Protein 6NTP (pdb70)

B-factor: mean 42.24, std 15.68, range [21.79, 119.98]

CATH classification: 3.90.190.10

InterPro domains:
  IPR000014 PAS domain [PF13426] (146-240)
  IPR000014 PAS domain [PF13426] (423-518)
  IPR000014 PAS domain [PS50112] (123-196)
  IPR000014 PAS domain [PS50112] (400-473)
  IPR000014 PAS domain [SM00091] (125-194)
  IPR000014 PAS domain [SM00091] (402-471)
  IPR000014 PAS domain [TIGR00229] (150-240)
  IPR000014 PAS domain [TIGR00229] (425-521)
  IPR000014 PAS domain [cd00130] (150-239)
  IPR000014 PAS domain [cd00130] (415-515)
  IPR000700 PAS-associated, C-terminal [PS50113] (197-251)
  IPR000700 PAS-associated, C-terminal [PS50113] (474-528)
  IPR000719 Protein kinase domain [PF00069] (597-881)
  IPR000719 Protein kinase domain [PS50011] (594-881)
  IPR000719 Protein kinase domain [SM00220] (594-881)
  IPR001610 PAC motif [SM00086] (200-242)
  IPR001610 PAC motif [SM00086] (477-519)
  IPR008271 Serine/threonine-protein kinase, active site [PS00108] (715-727)
  IPR011009 Protein kinase-like domain superfamily [SSF56112] (579-906)
  IPR017441 Protein kinase, ATP binding site [PS00107] (600-623)

Nearest PDB structures (foldseek):
  6cwv-assembly1_A  TM=1.002E+00  e=6.588E-56  Homo sapiens
  7mkz-assembly1_A  TM=1.000E+00  e=4.397E-56  Homo sapiens
  1nwl-assembly1_A  TM=1.002E+00  e=1.317E-55  Homo sapiens
  6olv-assembly1_A  TM=1.000E+00  e=1.479E-55  Homo sapiens
  6bai-assembly1_A  TM=9.959E-01  e=1.863E-55  Homo sapiens

Secondary structure (DSSP, 8-state):
-HHHHHHHHHHHT-HHHHHHHHHHHS-----TTTTSGGGGGG-S-TT----TTTEEEP-SSS--EEEEEEEEETTTTEEEEEEPPPPTTTHHHHHHHHHHHT--EEEE-S-SEETTEE-S---S-SSTTS-EEETTTTEEEEEEEEEE-SSEEEEEEEEEETTT--EEEEEEEEE----SSS--S-SHHHHHHHHHHHHTTTTSTTSPPEEEESSSSSSHHHHHHHHHHHHHHHHHSS-GGG--HHHHHHHHTTTSTTSS-SHHHHHHHHHHHHHHHHH--

Organism: Avena sativa (NCBI:txid4498)

Foldseek 3Di:
DLVVVLVVCVVVVCLQVLVVVLVVLADDADQVLCPPPVNVVLAPDPPFAFHPVFAQFQDPPDGRDHRWGWQQDPVLRWIAIFHAAADPLCLLVVVSSCVVLQFQEEEEEEDCDAPNDGLHDPSADPDQVDWDADPVNQKIKGFPDWDDDPQWIKTWMWIARNVVRDIGIHIYIYGYDAHSDFGDPACVVVLVSLVVCVVVCRGPPVGGHHYYYYSSRAAVVLLSVLLVSLLSVLVVDPHNVPRDSSVSSSSSSNTTPCRHPDSRSVSVSSRSNVVSNVVVD

Solvent-accessible surface area: 13239 Å² total; per-residue (Å²): 126,18,56,147,60,18,95,109,4,58,196,65,66,30,25,72,60,38,14,97,89,5,121,145,120,26,36,132,84,98,17,154,20,1,124,53,95,129,0,133,86,30,11,43,74,135,116,9,6,0,1,39,111,10,30,10,114,7,124,75,180,136,23,48,0,9,1,0,0,54,0,128,12,150,86,6,126,35,36,0,0,1,2,10,0,2,25,119,69,6,12,4,20,3,0,6,0,0,23,29,46,130,3,55,0,0,0,0,0,3,80,36,97,10,115,65,56,125,48,4,20,62,0,11,5,120,124,95,131,143,85,52,97,15,154,96,7,60,4,60,0,29,4,82,40,71,74,129,96,105,44,8,5,31,23,61,0,62,0,24,23,59,107,75,138,86,69,67,72,1,17,0,7,10,4,36,67,7,38,49,155,52,32,10,156,59,10,57,35,0,11,66,0,0,28,82,0,57,133,33,22,0,14,27,121,137,67,14,28,1,0,0,0,6,17,9,0,10,1,32,0,0,0,0,1,0,0,0,0,0,2,38,7,36,82,124,76,218,78,56,62,52,6,40,3,52,146,10,0,50,60,1,12,90,38,0,52,20,1,0,76,64,23,82,18,0,83,2,0,0,33,0,0,11,73,0,17,109,155,46,192

Structure (mmCIF, N/CA/C/O backbone):
data_6NTP
#
_entry.id   6NTP
#
_cell.length_a   89.254
_cell.length_b   89.254
_cell.length_c   105.747
_cell.angle_alpha   90.00
_cell.angle_beta   90.00
_cell.angle_gamma   120.00
#
_symmetry.space_group_name_H-M   'P 31 2 1'
#
loop_
_entity.id
_entity.type
_entity.pdbx_description
1 polymer 'Tyrosine-protein phosphatase non-receptor type 1,NPH1-1'
2 non-polymer 'MAGNESIUM ION'
3 water water
#
loop_
_atom_site.group_PDB
_atom_site.id
_atom_site.type_symbol
_atom_site.label_atom_id
_atom_site.label_alt_id
_atom_site.label_comp_id
_atom_site.label_asym_id
_atom_site.label_entity_id
_atom_site.label_seq_id
_atom_site.pdbx_PDB_ins_code
_atom_site.Cartn_x
_atom_site.Cartn_y
_atom_site.Cartn_z
_atom_site.occupancy
_atom_site.B_iso_or_equiv
_atom_site.auth_seq_id
_atom_site.auth_comp_id
_atom_site.auth_asym_id
_atom_site.auth_atom_id
_atom_site.pdbx_PDB_model_num
ATOM 1 N N . GLU A 1 2 ? -52.425 50.730 4.968 1.00 89.80 2 GLU A N 1
ATOM 2 C CA . GLU A 1 2 ? -51.463 51.809 4.554 1.00 91.34 2 GLU A CA 1
ATOM 3 C C . GLU A 1 2 ? -50.692 51.343 3.309 1.00 89.99 2 GLU A C 1
ATOM 4 O O . GLU A 1 2 ? -50.866 51.968 2.237 1.00 93.79 2 GLU A O 1
ATOM 10 N N . MET A 1 3 ? -49.873 50.292 3.435 1.00 79.94 3 MET A N 1
ATOM 11 C CA . MET A 1 3 ? -49.286 49.545 2.287 1.00 70.17 3 MET A CA 1
ATOM 12 C C . MET A 1 3 ? -50.395 49.293 1.257 1.00 65.89 3 MET A C 1
ATOM 13 O O . MET A 1 3 ? -50.097 49.364 0.038 1.00 65.33 3 MET A O 1
ATOM 18 N N . GLU A 1 4 ? -51.609 48.999 1.743 1.00 64.00 4 GLU A N 1
ATOM 19 C CA . GLU A 1 4 ? -52.850 48.752 0.956 1.00 70.19 4 GLU A CA 1
ATOM 20 C C . GLU A 1 4 ? -53.272 50.025 0.209 1.00 75.94 4 GLU A C 1
ATOM 21 O O . GLU A 1 4 ? -53.783 49.927 -0.941 1.00 72.46 4 GLU A O 1
ATOM 27 N N . LYS A 1 5 ? -53.105 51.180 0.848 1.00 77.76 5 LYS A N 1
ATOM 28 C CA A LYS A 1 5 ? -53.465 52.487 0.242 0.43 80.71 5 LYS A CA 1
ATOM 29 C CA B LYS A 1 5 ? -53.459 52.492 0.247 0.57 82.36 5 LYS A CA 1
ATOM 30 C C . LYS A 1 5 ? -52.438 52.791 -0.860 1.00 78.37 5 LYS A C 1
ATOM 31 O O . LYS A 1 5 ? -52.866 53.179 -1.959 1.00 81.24 5 LYS A O 1
ATOM 42 N N . GLU A 1 6 ? -51.148 52.561 -0.592 1.00 73.20 6 GLU A N 1
ATOM 43 C CA . GLU A 1 6 ? -50.057 52.703 -1.602 1.00 74.18 6 GLU A CA 1
ATOM 44 C C . GLU A 1 6 ? -50.321 51.765 -2.800 1.00 72.44 6 GLU A C 1
ATOM 45 O O . GLU A 1 6 ? -50.082 52.197 -3.952 1.00 70.18 6 GLU A O 1
ATOM 51 N N . PHE A 1 7 ? -50.787 50.533 -2.548 1.00 68.08 7 PHE A N 1
ATOM 52 C CA . PHE A 1 7 ? -51.115 49.511 -3.584 1.00 66.11 7 PHE A CA 1
ATOM 53 C C . PHE A 1 7 ? -52.167 50.075 -4.560 1.00 65.52 7 PHE A C 1
ATOM 54 O O . PHE A 1 7 ? -51.966 50.040 -5.802 1.00 61.83 7 PHE A O 1
ATOM 62 N N . GLU A 1 8 ? -53.269 50.586 -4.012 1.00 67.56 8 GLU A N 1
ATOM 63 C CA . GLU A 1 8 ? -54.423 51.119 -4.789 1.00 71.22 8 GLU A CA 1
ATOM 64 C C . GLU A 1 8 ? -53.981 52.354 -5.585 1.00 69.60 8 GLU A C 1
ATOM 65 O O . GLU A 1 8 ? -54.357 52.455 -6.767 1.00 68.99 8 GLU A O 1
ATOM 71 N N . GLN A 1 9 ? -53.167 53.215 -4.975 1.00 68.43 9 GLN A N 1
ATOM 72 C CA . GLN A 1 9 ? -52.516 54.380 -5.632 1.00 70.94 9 GLN A CA 1
ATOM 73 C C . GLN A 1 9 ? -51.773 53.905 -6.895 1.00 67.89 9 GLN A C 1
ATOM 74 O O . GLN A 1 9 ? -52.063 54.425 -7.990 1.00 65.76 9 GLN A O 1
ATOM 80 N N . ILE A 1 10 ? -50.835 52.962 -6.764 1.00 63.09 10 ILE A N 1
ATOM 81 C CA . ILE A 1 10 ? -50.012 52.478 -7.914 1.00 61.54 10 ILE A CA 1
ATOM 82 C C . ILE A 1 10 ? -50.951 51.864 -8.961 1.00 62.42 10 ILE A C 1
ATOM 83 O O . ILE A 1 10 ? -50.762 52.183 -10.156 1.00 62.87 10 ILE A O 1
ATOM 88 N N . ASP A 1 11 ? -51.918 51.036 -8.532 1.00 61.69 11 ASP A N 1
ATOM 89 C CA . ASP A 1 11 ? -52.984 50.462 -9.400 1.00 65.15 11 ASP A CA 1
ATOM 90 C C . ASP A 1 11 ? -53.693 51.586 -10.170 1.00 70.82 11 ASP A C 1
ATOM 91 O O . ASP A 1 11 ? -53.702 51.525 -11.410 1.00 71.41 11 ASP A O 1
ATOM 96 N N . LYS A 1 12 ? -54.233 52.579 -9.454 1.00 74.06 12 LYS A N 1
ATOM 97 C CA A LYS A 1 12 ? -55.030 53.679 -10.060 0.58 78.53 12 LYS A CA 1
ATOM 98 C CA B LYS A 1 12 ? -55.005 53.731 -10.005 0.42 78.30 12 LYS A CA 1
ATOM 99 C C . LYS A 1 12 ? -54.157 54.472 -11.044 1.00 80.10 12 LYS A C 1
ATOM 100 O O . LYS A 1 12 ? -54.710 54.895 -12.076 1.00 81.88 12 LYS A O 1
ATOM 111 N N . SER A 1 13 ? -52.859 54.624 -10.760 1.00 78.90 13 SER A N 1
ATOM 112 C CA A SER A 1 13 ? -51.913 55.459 -11.550 0.70 80.26 13 SER A CA 1
ATOM 113 C CA B SER A 1 13 ? -51.931 55.463 -11.567 0.30 80.33 13 SER A CA 1
ATOM 114 C C . SER A 1 13 ? -51.226 54.633 -12.654 1.00 79.05 13 SER A C 1
ATOM 115 O O . SER A 1 13 ? -50.540 55.243 -13.492 1.00 81.16 13 SER A O 1
ATOM 120 N N . GLY A 1 14 ? -51.395 53.305 -12.650 1.00 76.67 14 GLY A N 1
ATOM 121 C CA . GLY A 1 14 ? -50.803 52.382 -13.643 1.00 75.85 14 GLY A CA 1
ATOM 122 C C . GLY A 1 14 ? -49.275 52.412 -13.665 1.00 75.23 14 GLY A C 1
ATOM 123 O O . GLY A 1 14 ? -48.712 52.289 -14.767 1.00 77.38 14 GLY A O 1
ATOM 124 N N . SER A 1 15 ? -48.611 52.509 -12.505 1.00 71.90 15 SER A N 1
ATOM 125 C CA . SER A 1 15 ? -47.163 52.848 -12.395 1.00 70.76 15 SER A CA 1
ATOM 126 C C . SER A 1 15 ? -46.304 51.680 -11.864 1.00 66.04 15 SER A C 1
ATOM 127 O O . SER A 1 15 ? -45.166 51.942 -11.415 1.00 64.73 15 SER A O 1
ATOM 130 N N . TRP A 1 16 ? -46.770 50.429 -11.963 1.00 61.36 16 TRP A N 1
ATOM 131 C CA . TRP A 1 16 ? -46.029 49.233 -11.464 1.00 59.17 16 TRP A CA 1
ATOM 132 C C . TRP A 1 16 ? -44.658 49.122 -12.146 1.00 57.58 16 TRP A C 1
ATOM 133 O O . TRP A 1 16 ? -43.666 48.903 -11.431 1.00 54.03 16 TRP A O 1
ATOM 144 N N . ALA A 1 17 ? -44.597 49.324 -13.464 1.00 58.76 17 ALA A N 1
ATOM 145 C CA . ALA A 1 17 ? -43.351 49.237 -14.259 1.00 58.43 17 ALA A CA 1
ATOM 146 C C . ALA A 1 17 ? -42.354 50.298 -13.772 1.00 57.72 17 ALA A C 1
ATOM 147 O O . ALA A 1 17 ? -41.180 49.945 -13.563 1.00 56.67 17 ALA A O 1
ATOM 149 N N . ALA A 1 18 ? -42.807 51.538 -13.566 1.00 58.47 18 ALA A N 1
ATOM 150 C CA . ALA A 1 18 ? -41.969 52.659 -13.079 1.00 58.18 18 ALA A CA 1
ATOM 151 C C . ALA A 1 18 ? -41.425 52.333 -11.677 1.00 56.50 18 ALA A C 1
ATOM 152 O O . ALA A 1 18 ? -40.210 52.497 -11.462 1.00 54.58 18 ALA A O 1
ATOM 154 N N . ILE A 1 19 ? -42.273 51.862 -10.759 1.00 54.63 19 ILE A N 1
ATOM 155 C CA . ILE A 1 19 ? -41.854 51.516 -9.367 1.00 54.47 19 ILE A CA 1
ATOM 156 C C . ILE A 1 19 ? -40.773 50.421 -9.422 1.00 51.75 19 ILE A C 1
ATOM 157 O O . ILE A 1 19 ? -39.768 50.518 -8.662 1.00 49.28 19 ILE A O 1
ATOM 162 N N . TYR A 1 20 ? -40.988 49.402 -10.258 1.00 48.38 20 TYR A N 1
ATOM 163 C CA . TYR A 1 20 ? -40.104 48.216 -10.377 1.00 47.26 20 TYR A CA 1
ATOM 164 C C . TYR A 1 20 ? -38.758 48.642 -10.978 1.00 48.29 20 TYR A C 1
ATOM 165 O O . TYR A 1 20 ? -37.730 48.205 -10.437 1.00 45.13 20 TYR A O 1
ATOM 174 N N . GLN A 1 21 ? -38.751 49.453 -12.045 1.00 51.57 21 GLN A N 1
ATOM 175 C CA A GLN A 1 21 ? -37.499 49.968 -12.668 0.55 52.81 21 GLN A CA 1
ATOM 176 C CA B GLN A 1 21 ? -37.487 49.940 -12.666 0.45 52.26 21 GLN A CA 1
ATOM 177 C C . GLN A 1 21 ? -36.695 50.738 -11.611 1.00 52.00 21 GLN A C 1
ATOM 178 O O . GLN A 1 21 ? -35.468 50.617 -11.604 1.00 53.11 21 GLN A O 1
ATOM 189 N N . ASP A 1 22 ? -37.369 51.517 -10.764 1.00 53.72 22 ASP A N 1
ATOM 190 C CA . ASP A 1 22 ? -36.723 52.289 -9.657 1.00 58.15 22 ASP A CA 1
ATOM 191 C C . ASP A 1 22 ? -35.978 51.335 -8.702 1.00 53.68 22 ASP A C 1
ATOM 192 O O . ASP A 1 22 ? -34.869 51.682 -8.236 1.00 52.66 22 ASP A O 1
ATOM 197 N N . ILE A 1 23 ? -36.578 50.185 -8.388 1.00 50.44 23 ILE A N 1
ATOM 198 C CA . ILE A 1 23 ? -35.932 49.131 -7.557 1.00 48.99 23 ILE A CA 1
ATOM 199 C C . ILE A 1 23 ? -34.727 48.569 -8.321 1.00 45.74 23 ILE A C 1
ATOM 200 O O . ILE A 1 23 ? -33.652 48.448 -7.708 1.00 41.37 23 ILE A O 1
ATOM 205 N N . ARG A 1 24 ? -34.883 48.255 -9.604 1.00 45.37 24 ARG A N 1
ATOM 206 C CA . ARG A 1 24 ? -33.760 47.756 -10.442 1.00 48.37 24 ARG A CA 1
ATOM 207 C C . ARG A 1 24 ? -32.589 48.743 -10.377 1.00 49.06 24 ARG A C 1
ATOM 208 O O . ARG A 1 24 ? -31.448 48.288 -10.231 1.00 49.15 24 ARG A O 1
ATOM 216 N N . HIS A 1 25 ? -32.863 50.039 -10.483 1.00 51.45 25 HIS A N 1
ATOM 217 C CA . HIS A 1 25 ? -31.824 51.099 -10.551 1.00 56.11 25 HIS A CA 1
ATOM 218 C C . HIS A 1 25 ? -31.090 51.207 -9.205 1.00 52.87 25 HIS A C 1
ATOM 219 O O . HIS A 1 25 ? -29.869 51.402 -9.234 1.00 52.28 25 HIS A O 1
ATOM 226 N N . GLU A 1 26 ? -31.793 51.071 -8.076 1.00 49.89 26 GLU A N 1
ATOM 227 C CA . GLU A 1 26 ? -31.217 51.246 -6.711 1.00 48.63 26 GLU A CA 1
ATOM 228 C C . GLU A 1 26 ? -30.544 49.958 -6.208 1.00 47.29 26 GLU A C 1
ATOM 229 O O . GLU A 1 26 ? -29.796 50.038 -5.215 1.00 42.88 26 GLU A O 1
ATOM 235 N N . ALA A 1 27 ? -30.792 48.806 -6.831 1.00 42.25 27 ALA A N 1
ATOM 236 C CA . ALA A 1 27 ? -30.317 47.499 -6.320 1.00 42.46 27 ALA A CA 1
ATOM 237 C C . ALA A 1 27 ? -28.783 47.493 -6.246 1.00 42.70 27 ALA A C 1
ATOM 238 O O . ALA A 1 27 ? -28.114 48.054 -7.144 1.00 38.74 27 ALA A O 1
ATOM 240 N N . SER A 1 28 ? -28.253 46.913 -5.170 1.00 41.03 28 SER A N 1
ATOM 241 C CA . SER A 1 28 ? -26.805 46.689 -4.924 1.00 41.94 28 SER A CA 1
ATOM 242 C C . SER A 1 28 ? -26.151 46.010 -6.134 1.00 42.06 28 SER A C 1
ATOM 243 O O . SER A 1 28 ? -26.816 45.179 -6.801 1.00 40.63 28 SER A O 1
ATOM 246 N N . ASP A 1 29 ? -24.868 46.288 -6.352 1.00 40.34 29 ASP A N 1
ATOM 247 C CA . ASP A 1 29 ? -24.022 45.537 -7.310 1.00 43.39 29 ASP A CA 1
ATOM 248 C C . ASP A 1 29 ? -22.730 45.128 -6.607 1.00 39.97 29 ASP A C 1
ATOM 249 O O . ASP A 1 29 ? -22.022 46.003 -6.132 1.00 44.61 29 ASP A O 1
ATOM 254 N N . PHE A 1 30 ? -22.468 43.828 -6.522 1.00 35.54 30 PHE A N 1
ATOM 255 C CA . PHE A 1 30 ? -21.286 43.255 -5.856 1.00 35.21 30 PHE A CA 1
ATOM 256 C C . PHE A 1 30 ? -20.650 42.283 -6.834 1.00 36.51 30 PHE A C 1
ATOM 257 O O . PHE A 1 30 ? -21.338 41.760 -7.695 1.00 36.08 30 PHE A O 1
ATOM 265 N N . PRO A 1 31 ? -19.346 41.986 -6.727 1.00 36.98 31 PRO A N 1
ATOM 266 C CA . PRO A 1 31 ? -18.722 41.052 -7.654 1.00 37.62 31 PRO A CA 1
ATOM 267 C C . PRO A 1 31 ? -19.182 39.595 -7.456 1.00 35.48 31 PRO A C 1
ATOM 268 O O . PRO A 1 31 ? -19.565 39.216 -6.359 1.00 31.15 31 PRO A O 1
ATOM 272 N N . CYS A 1 32 ? -19.138 38.853 -8.572 1.00 34.84 32 CYS A N 1
ATOM 273 C CA A CYS A 1 32 ? -19.403 37.392 -8.671 0.51 34.78 32 CYS A CA 1
ATOM 274 C CA B CYS A 1 32 ? -19.401 37.392 -8.668 0.49 35.35 32 CYS A CA 1
ATOM 275 C C . CYS A 1 32 ? -18.216 36.717 -9.369 1.00 36.76 32 CYS A C 1
ATOM 276 O O . CYS A 1 32 ? -18.443 35.990 -10.360 1.00 34.46 32 CYS A O 1
ATOM 281 N N . ARG A 1 33 ? -17.002 36.983 -8.893 1.00 38.34 33 ARG A N 1
ATOM 282 C CA A ARG A 1 33 ? -15.727 36.523 -9.513 0.49 41.39 33 ARG A CA 1
ATOM 283 C CA B ARG A 1 33 ? -15.777 36.527 -9.598 0.51 41.18 33 ARG A CA 1
ATOM 284 C C . ARG A 1 33 ? -15.746 34.992 -9.596 1.00 40.29 33 ARG A C 1
ATOM 285 O O . ARG A 1 33 ? -15.402 34.426 -10.646 1.00 38.96 33 ARG A O 1
ATOM 300 N N . VAL A 1 34 ? -16.142 34.338 -8.507 1.00 35.89 34 VAL A N 1
ATOM 301 C CA . VAL A 1 34 ? -16.050 32.855 -8.439 1.00 36.41 34 VAL A CA 1
ATOM 302 C C . VAL A 1 34 ? -17.039 32.221 -9.429 1.00 36.28 34 VAL A C 1
ATOM 303 O O . VAL A 1 34 ? -16.622 31.247 -10.116 1.00 35.33 34 VAL A O 1
ATOM 307 N N . ALA A 1 35 ? -18.284 32.716 -9.494 1.00 33.29 35 ALA A N 1
ATOM 308 C CA . ALA A 1 35 ? -19.352 32.196 -10.387 1.00 33.50 35 ALA A CA 1
ATOM 309 C C . ALA A 1 35 ? -18.879 32.238 -11.841 1.00 36.49 35 ALA A C 1
ATOM 310 O O . ALA A 1 35 ? -19.289 31.327 -12.592 1.00 35.81 35 ALA A O 1
ATOM 312 N N . LYS A 1 36 ? -18.032 33.216 -12.200 1.00 37.06 36 LYS A N 1
ATOM 313 C CA . LYS A 1 36 ? -17.617 33.508 -13.606 1.00 41.39 36 LYS A CA 1
ATOM 314 C C . LYS A 1 36 ? -16.316 32.791 -13.971 1.00 43.25 36 LYS A C 1
ATOM 315 O O . LYS A 1 36 ? -15.921 32.913 -15.139 1.00 44.97 36 LYS A O 1
ATOM 321 N N . LEU A 1 37 ? -15.656 32.072 -13.060 1.00 43.68 37 LEU A N 1
ATOM 322 C CA . LEU A 1 37 ? -14.459 31.262 -13.433 1.00 45.47 37 LEU A CA 1
ATOM 323 C C . LEU A 1 37 ? -14.859 30.228 -14.497 1.00 46.15 37 LEU A C 1
ATOM 324 O O . LEU A 1 37 ? -15.922 29.594 -14.400 1.00 42.94 37 LEU A O 1
ATOM 329 N N . PRO A 1 38 ? -14.049 30.047 -15.578 1.00 47.34 38 PRO A N 1
ATOM 330 C CA . PRO A 1 38 ? -14.349 29.053 -16.616 1.00 47.54 38 PRO A CA 1
ATOM 331 C C . PRO A 1 38 ? -14.721 27.659 -16.083 1.00 46.29 38 PRO A C 1
ATOM 332 O O . PRO A 1 38 ? -15.665 27.076 -16.583 1.00 44.67 38 PRO A O 1
ATOM 336 N N . LYS A 1 39 ? -13.995 27.197 -15.058 1.00 48.99 39 LYS A N 1
ATOM 337 C CA A LYS A 1 39 ? -14.223 25.863 -14.433 0.55 48.52 39 LYS A CA 1
ATOM 338 C CA B LYS A 1 39 ? -14.191 25.932 -14.285 0.45 49.52 39 LYS A CA 1
ATOM 339 C C . LYS A 1 39 ? -15.671 25.747 -13.909 1.00 46.11 39 LYS A C 1
ATOM 340 O O . LYS A 1 39 ? -16.133 24.599 -13.808 1.00 47.14 39 LYS A O 1
ATOM 351 N N . ASN A 1 40 ? -16.385 26.855 -13.668 1.00 41.88 40 ASN A N 1
ATOM 352 C CA . ASN A 1 40 ? -17.746 26.837 -13.055 1.00 40.38 40 ASN A CA 1
ATOM 353 C C . ASN A 1 40 ? -18.854 27.060 -14.100 1.00 40.20 40 ASN A C 1
ATOM 354 O O . ASN A 1 40 ? -20.050 27.027 -13.721 1.00 36.79 40 ASN A O 1
ATOM 359 N N . LYS A 1 41 ? -18.535 27.181 -15.391 1.00 43.27 41 LYS A N 1
ATOM 360 C CA A LYS A 1 41 ? -19.552 27.527 -16.422 0.47 44.94 41 LYS A CA 1
ATOM 361 C CA B LYS A 1 41 ? -19.542 27.517 -16.439 0.53 44.02 41 LYS A CA 1
ATOM 362 C C . LYS A 1 41 ? -20.682 26.491 -16.395 1.00 44.46 41 LYS A C 1
ATOM 363 O O . LYS A 1 41 ? -21.852 26.905 -16.491 1.00 45.24 41 LYS A O 1
ATOM 374 N N . ASN A 1 42 ? -20.360 25.208 -16.219 1.00 42.84 42 ASN A N 1
ATOM 375 C CA . ASN A 1 42 ? -21.378 24.125 -16.222 1.00 41.79 42 ASN A CA 1
ATOM 376 C C . ASN A 1 42 ? -22.035 23.953 -14.846 1.00 38.99 42 ASN A C 1
ATOM 377 O O . ASN A 1 42 ? -22.818 22.998 -14.689 1.00 34.94 42 ASN A O 1
ATOM 382 N N . ARG A 1 43 ? -21.748 24.815 -13.857 1.00 35.63 43 ARG A N 1
ATOM 383 C CA . ARG A 1 43 ? -22.450 24.757 -12.549 1.00 31.15 43 ARG A CA 1
ATOM 384 C C . ARG A 1 43 ? -23.528 25.837 -12.487 1.00 30.30 43 ARG A C 1
ATOM 385 O O . ARG A 1 43 ? -24.199 25.935 -11.445 1.00 29.97 43 ARG A O 1
ATOM 393 N N . ASN A 1 44 ? -23.676 26.623 -13.557 1.00 29.93 44 ASN A N 1
ATOM 394 C CA . ASN A 1 44 ? -24.609 27.776 -13.649 1.00 30.24 44 ASN A CA 1
ATOM 395 C C . ASN A 1 44 ? -25.660 27.466 -14.721 1.00 32.89 44 ASN A C 1
ATOM 396 O O . ASN A 1 44 ? -25.254 27.137 -15.849 1.00 30.23 44 ASN A O 1
ATOM 401 N N . ARG A 1 45 ? -26.947 27.573 -14.387 1.00 34.42 45 ARG A N 1
ATOM 402 C CA . ARG A 1 45 ? -28.048 27.367 -15.353 1.00 34.83 45 ARG A CA 1
ATOM 403 C C . ARG A 1 45 ? -28.154 28.590 -16.276 1.00 38.04 45 ARG A C 1
ATOM 404 O O . ARG A 1 45 ? -28.355 28.396 -17.478 1.00 35.66 45 ARG A O 1
ATOM 412 N N . TYR A 1 46 ? -28.029 29.812 -15.758 1.00 34.81 46 TYR A N 1
ATOM 413 C CA . TYR A 1 46 ? -28.293 31.064 -16.532 1.00 40.82 46 TYR A CA 1
ATOM 414 C C . TYR A 1 46 ? -27.085 32.002 -16.407 1.00 41.07 46 TYR A C 1
ATOM 415 O O . TYR A 1 46 ? -26.632 32.228 -15.265 1.00 38.86 46 TYR A O 1
ATOM 424 N N . ARG A 1 47 ? -26.569 32.510 -17.538 1.00 40.49 47 ARG A N 1
ATOM 425 C CA . ARG A 1 47 ? -25.385 33.419 -17.602 1.00 49.46 47 ARG A CA 1
ATOM 426 C C . ARG A 1 47 ? -25.641 34.688 -16.776 1.00 43.52 47 ARG A C 1
ATOM 427 O O . ARG A 1 47 ? -24.670 35.269 -16.281 1.00 46.76 47 ARG A O 1
ATOM 435 N N . ASP A 1 48 ? -26.895 35.126 -16.667 1.00 43.37 48 ASP A N 1
ATOM 436 C CA . ASP A 1 48 ? -27.279 36.433 -16.062 1.00 47.14 48 ASP A CA 1
ATOM 437 C C . ASP A 1 48 ? -27.729 36.266 -14.592 1.00 40.56 48 ASP A C 1
ATOM 438 O O . ASP A 1 48 ? -28.106 37.297 -14.002 1.00 37.69 48 ASP A O 1
ATOM 443 N N . VAL A 1 49 ? -27.681 35.054 -13.997 1.00 38.86 49 VAL A N 1
ATOM 444 C CA . VAL A 1 49 ? -28.038 34.847 -12.554 1.00 36.29 49 VAL A CA 1
ATOM 445 C C . VAL A 1 49 ? -26.889 34.167 -11.802 1.00 34.69 49 VAL A C 1
ATOM 446 O O . VAL A 1 49 ? -26.734 32.930 -11.900 1.00 36.61 49 VAL A O 1
ATOM 450 N N . SER A 1 50 ? -26.135 34.946 -11.032 1.00 32.15 50 SER A N 1
ATOM 451 C CA . SER A 1 50 ? -24.912 34.485 -10.337 1.00 30.99 50 SER A CA 1
ATOM 452 C C . SER A 1 50 ? -24.997 34.913 -8.878 1.00 30.17 50 SER A C 1
ATOM 453 O O . SER A 1 50 ? -25.503 35.990 -8.583 1.00 29.40 50 SER A O 1
ATOM 456 N N . PRO A 1 51 ? -24.476 34.099 -7.944 1.00 27.59 51 PRO A N 1
ATOM 457 C CA . PRO A 1 51 ? -24.343 34.512 -6.541 1.00 27.35 51 PRO A CA 1
ATOM 458 C C . PRO A 1 51 ? -23.179 35.496 -6.367 1.00 26.96 51 PRO A C 1
ATOM 459 O O . PRO A 1 51 ? -22.108 35.321 -6.982 1.00 29.30 51 PRO A O 1
ATOM 463 N N . PHE A 1 52 ? -23.388 36.505 -5.527 1.00 27.78 52 PHE A N 1
ATOM 464 C CA . PHE A 1 52 ? -22.322 37.430 -5.077 1.00 29.88 52 PHE A CA 1
ATOM 465 C C . PHE A 1 52 ? -21.276 36.610 -4.308 1.00 28.95 52 PHE A C 1
ATOM 466 O O . PHE A 1 52 ? -21.667 35.650 -3.583 1.00 27.66 52 PHE A O 1
ATOM 474 N N . ASP A 1 53 ? -20.002 36.951 -4.475 1.00 29.73 53 ASP A N 1
ATOM 475 C CA . ASP A 1 53 ? -18.880 36.345 -3.708 1.00 30.53 53 ASP A CA 1
ATOM 476 C C . ASP A 1 53 ? -19.149 36.465 -2.195 1.00 31.24 53 ASP A C 1
ATOM 477 O O . ASP A 1 53 ? -18.938 35.475 -1.489 1.00 30.80 53 ASP A O 1
ATOM 482 N N . HIS A 1 54 ? -19.639 37.605 -1.708 1.00 30.12 54 HIS A N 1
ATOM 483 C CA . HIS A 1 54 ? -19.677 37.889 -0.246 1.00 30.88 54 HIS A CA 1
ATOM 484 C C . HIS A 1 54 ? -20.720 36.995 0.429 1.00 29.16 54 HIS A C 1
ATOM 485 O O . HIS A 1 54 ? -20.536 36.673 1.607 1.00 27.98 54 HIS A O 1
ATOM 492 N N . SER A 1 55 ? -21.760 36.565 -0.277 1.00 28.91 55 SER A N 1
ATOM 493 C CA . SER A 1 55 ? -22.892 35.838 0.350 1.00 26.42 55 SER A CA 1
ATOM 494 C C . SER A 1 55 ? -23.014 34.420 -0.215 1.00 25.74 55 SER A C 1
ATOM 495 O O . SER A 1 55 ? -23.965 33.735 0.171 1.00 26.53 55 SER A O 1
ATOM 498 N N . ARG A 1 56 ? -22.086 33.946 -1.059 1.00 26.25 56 ARG A N 1
ATOM 499 C CA . ARG A 1 56 ? -22.304 32.633 -1.705 1.00 26.09 56 ARG A CA 1
ATOM 500 C C . ARG A 1 56 ? -22.176 31.549 -0.634 1.00 27.76 56 ARG A C 1
ATOM 501 O O . ARG A 1 56 ? -21.407 31.733 0.316 1.00 25.52 56 ARG A O 1
ATOM 509 N N . ILE A 1 57 ? -22.851 30.422 -0.842 1.00 26.98 57 ILE A N 1
ATOM 510 C CA . ILE A 1 57 ? -22.654 29.186 -0.026 1.00 26.67 57 ILE A CA 1
ATOM 511 C C . ILE A 1 57 ? -21.422 28.433 -0.542 1.00 28.08 57 ILE A C 1
ATOM 512 O O . ILE A 1 57 ? -21.337 28.187 -1.758 1.00 27.28 57 ILE A O 1
ATOM 517 N N . LYS A 1 58 ? -20.478 28.104 0.344 1.00 27.58 58 LYS A N 1
ATOM 518 C CA . LYS A 1 58 ? -19.303 27.279 -0.021 1.00 30.07 58 LYS A CA 1
ATOM 519 C C . LYS A 1 58 ? -19.544 25.797 0.314 1.00 30.35 58 LYS A C 1
ATOM 520 O O . LYS A 1 58 ? -19.909 25.490 1.471 1.00 29.57 58 LYS A O 1
ATOM 526 N N . LEU A 1 59 ? -19.335 24.900 -0.664 1.00 29.97 59 LEU A N 1
ATOM 527 C CA . LEU A 1 59 ? -19.307 23.434 -0.402 1.00 31.07 59 LEU A CA 1
ATOM 528 C C . LEU A 1 59 ? -18.038 23.143 0.410 1.00 35.83 59 LEU A C 1
ATOM 529 O O . LEU A 1 59 ? -17.074 23.864 0.206 1.00 34.71 59 LEU A O 1
ATOM 534 N N . HIS A 1 60 ? -18.050 22.156 1.314 1.00 38.19 60 HIS A N 1
ATOM 535 C CA . HIS A 1 60 ? -16.895 21.865 2.213 1.00 45.51 60 HIS A CA 1
ATOM 536 C C . HIS A 1 60 ? -15.959 20.866 1.541 1.00 49.87 60 HIS A C 1
ATOM 537 O O . HIS A 1 60 ? -14.764 21.110 1.550 1.00 66.22 60 HIS A O 1
ATOM 544 N N . GLN A 1 61 ? -16.496 19.790 0.982 1.00 58.43 61 GLN A N 1
ATOM 545 C CA . GLN A 1 61 ? -15.703 18.654 0.447 1.00 69.98 61 GLN A CA 1
ATOM 546 C C . GLN A 1 61 ? -14.496 19.223 -0.313 1.00 81.99 61 GLN A C 1
ATOM 547 O O . GLN A 1 61 ? -14.667 20.212 -1.070 1.00 72.04 61 GLN A O 1
ATOM 553 N N . GLU A 1 62 ? -13.314 18.685 0.021 1.00 95.39 62 GLU A N 1
ATOM 554 C CA . GLU A 1 62 ? -12.013 18.861 -0.674 1.00 104.83 62 GLU A CA 1
ATOM 555 C C . GLU A 1 62 ? -12.269 18.854 -2.182 1.00 106.97 62 GLU A C 1
ATOM 556 O O . GLU A 1 62 ? -12.670 17.782 -2.676 1.00 107.64 62 GLU A O 1
ATOM 562 N N . ASP A 1 63 ? -12.083 19.983 -2.881 1.00 100.85 63 ASP A N 1
ATOM 563 C CA . ASP A 1 63 ? -12.360 20.054 -4.342 1.00 93.98 63 ASP A CA 1
ATOM 564 C C . ASP A 1 63 ? -12.490 21.508 -4.822 1.00 79.37 63 ASP A C 1
ATOM 565 O O . ASP A 1 63 ? -11.593 22.321 -4.524 1.00 80.53 63 ASP A O 1
ATOM 570 N N . ASN A 1 64 ? -13.521 21.728 -5.649 1.00 59.45 64 ASN A N 1
ATOM 571 C CA . ASN A 1 64 ? -14.196 22.985 -6.065 1.00 48.22 64 ASN A CA 1
ATOM 572 C C . ASN A 1 64 ? -15.350 23.261 -5.096 1.00 40.70 64 ASN A C 1
ATOM 573 O O . ASN A 1 64 ? -16.234 22.405 -5.010 1.00 38.08 64 ASN A O 1
ATOM 578 N N . ASP A 1 65 ? -15.380 24.418 -4.434 1.00 37.26 65 ASP A N 1
ATOM 579 C CA . ASP A 1 65 ? -16.391 24.706 -3.377 1.00 36.03 65 ASP A CA 1
ATOM 580 C C . ASP A 1 65 ? -17.619 25.412 -3.964 1.00 33.14 65 ASP A C 1
ATOM 581 O O . ASP A 1 65 ? -18.453 25.895 -3.156 1.00 34.86 65 ASP A O 1
ATOM 586 N N . TYR A 1 66 ? -17.751 25.487 -5.293 1.00 32.52 66 TYR A N 1
ATOM 587 C CA . TYR A 1 66 ? -18.745 26.383 -5.942 1.00 30.56 66 TYR A CA 1
ATOM 588 C C . TYR A 1 66 ? -20.106 25.703 -6.125 1.00 29.64 66 TYR A C 1
ATOM 589 O O . TYR A 1 66 ? -20.209 24.613 -6.728 1.00 30.10 66 TYR A O 1
ATOM 598 N N . ILE A 1 67 ? -21.152 26.401 -5.688 1.00 27.22 67 ILE A N 1
ATOM 599 C CA . ILE A 1 67 ? -22.564 26.121 -6.069 1.00 27.64 67 ILE A CA 1
ATOM 600 C C . ILE A 1 67 ? -23.256 27.469 -6.275 1.00 27.79 67 ILE A C 1
ATOM 601 O O . ILE A 1 67 ? -22.913 28.428 -5.549 1.00 26.32 67 ILE A O 1
ATOM 606 N N . ASN A 1 68 ? -24.184 27.542 -7.230 1.00 26.18 68 ASN A N 1
ATOM 607 C CA . ASN A 1 68 ? -25.002 28.761 -7.460 1.00 25.30 68 ASN A CA 1
ATOM 608 C C . ASN A 1 68 ? -26.081 28.856 -6.373 1.00 24.94 68 ASN A C 1
ATOM 609 O O . ASN A 1 68 ? -27.211 28.352 -6.589 1.00 24.13 68 ASN A O 1
ATOM 614 N N . ALA A 1 69 ? -25.731 29.452 -5.232 1.00 24.36 69 ALA A N 1
ATOM 615 C CA . ALA A 1 69 ? -26.582 29.569 -4.026 1.00 24.32 69 ALA A CA 1
ATOM 616 C C . ALA A 1 69 ? -26.059 30.715 -3.153 1.00 23.66 69 ALA A C 1
ATOM 617 O O . ALA A 1 69 ? -24.803 30.905 -3.077 1.00 25.39 69 ALA A O 1
ATOM 619 N N . SER A 1 70 ? -26.984 31.429 -2.523 1.00 23.95 70 SER A N 1
ATOM 620 C CA . SER A 1 70 ? -26.749 32.645 -1.706 1.00 24.83 70 SER A CA 1
ATOM 621 C C . SER A 1 70 ? -27.442 32.531 -0.337 1.00 23.52 70 SER A C 1
ATOM 622 O O . SER A 1 70 ? -28.600 32.074 -0.274 1.00 24.31 70 SER A O 1
ATOM 625 N N . LEU A 1 71 ? -26.780 32.996 0.718 1.00 22.37 71 LEU A N 1
ATOM 626 C CA . LEU A 1 71 ? -27.383 33.109 2.062 1.00 22.13 71 LEU A CA 1
ATOM 627 C C . LEU A 1 71 ? -28.037 34.490 2.194 1.00 23.23 71 LEU A C 1
ATOM 628 O O . LEU A 1 71 ? -27.305 35.529 2.085 1.00 24.26 71 LEU A O 1
ATOM 633 N N . ILE A 1 72 ? -29.369 34.550 2.291 1.00 24.36 72 ILE A N 1
ATOM 634 C CA . ILE A 1 72 ? -30.108 35.827 2.552 1.00 26.04 72 ILE A CA 1
ATOM 635 C C . ILE A 1 72 ? -30.291 35.900 4.079 1.00 28.16 72 ILE A C 1
ATOM 636 O O . ILE A 1 72 ? -31.082 35.083 4.607 1.00 27.76 72 ILE A O 1
ATOM 641 N N . LYS A 1 73 ? -29.561 36.771 4.789 1.00 28.04 73 LYS A N 1
ATOM 642 C CA . LYS A 1 73 ? -29.624 36.819 6.273 1.00 30.41 73 LYS A CA 1
ATOM 643 C C . LYS A 1 73 ? -30.390 38.075 6.708 1.00 30.28 73 LYS A C 1
ATOM 644 O O . LYS A 1 73 ? -29.832 39.161 6.578 1.00 29.63 73 LYS A O 1
ATOM 650 N N . MET A 1 74 ? -31.641 37.942 7.162 1.00 28.44 74 MET A N 1
ATOM 651 C CA . MET A 1 74 ? -32.474 39.118 7.535 1.00 30.96 74 MET A CA 1
ATOM 652 C C . MET A 1 74 ? -32.333 39.354 9.040 1.00 33.71 74 MET A C 1
ATOM 653 O O . MET A 1 74 ? -32.930 38.611 9.840 1.00 33.41 74 MET A O 1
ATOM 658 N N . GLU A 1 75 ? -31.623 40.422 9.390 1.00 35.87 75 GLU A N 1
ATOM 659 C CA . GLU A 1 75 ? -31.142 40.690 10.768 1.00 40.33 75 GLU A CA 1
ATOM 660 C C . GLU A 1 75 ? -32.333 40.996 11.689 1.00 38.30 75 GLU A C 1
ATOM 661 O O . GLU A 1 75 ? -32.493 40.298 12.687 1.00 36.54 75 GLU A O 1
ATOM 667 N N . GLU A 1 76 ? -33.179 41.970 11.348 1.00 39.23 76 GLU A N 1
ATOM 668 C CA . GLU A 1 76 ? -34.319 42.384 12.223 1.00 38.75 76 GLU A CA 1
ATOM 669 C C . GLU A 1 76 ? -35.356 41.254 12.336 1.00 36.64 76 GLU A C 1
ATOM 670 O O . GLU A 1 76 ? -35.891 41.015 13.434 1.00 35.50 76 GLU A O 1
ATOM 676 N N . ALA A 1 77 ? -35.684 40.588 11.234 1.00 33.79 77 ALA A N 1
ATOM 677 C CA . ALA A 1 77 ? -36.705 39.525 11.235 1.00 32.91 77 ALA A CA 1
ATOM 678 C C . ALA A 1 77 ? -36.139 38.271 11.907 1.00 33.49 77 ALA A C 1
ATOM 679 O O . ALA A 1 77 ? -36.916 37.373 12.191 1.00 33.35 77 ALA A O 1
ATOM 681 N N . GLN A 1 78 ? -34.814 38.146 12.035 1.00 35.49 78 GLN A N 1
ATOM 682 C CA . GLN A 1 78 ? -34.151 36.931 12.581 1.00 36.11 78 GLN A CA 1
ATOM 683 C C . GLN A 1 78 ? -34.577 35.722 11.752 1.00 35.18 78 GLN A C 1
ATOM 684 O O . GLN A 1 78 ? -34.882 34.696 12.296 1.00 33.38 78 GLN A O 1
ATOM 690 N N . ARG A 1 79 ? -34.551 35.861 10.435 1.00 31.13 79 ARG A N 1
ATOM 691 C CA . ARG A 1 79 ? -34.796 34.751 9.499 1.00 34.14 79 ARG A CA 1
ATOM 692 C C . ARG A 1 79 ? -33.620 34.689 8.524 1.00 29.95 79 ARG A C 1
ATOM 693 O O . ARG A 1 79 ? -33.158 35.781 8.067 1.00 29.21 79 ARG A O 1
ATOM 701 N N . SER A 1 80 ? -33.183 33.476 8.180 1.00 29.24 80 SER A N 1
ATOM 702 C CA . SER A 1 80 ? -32.201 33.180 7.103 1.00 27.22 80 SER A CA 1
ATOM 703 C C . SER A 1 80 ? -32.836 32.280 6.045 1.00 27.46 80 SER A C 1
ATOM 704 O O . SER A 1 80 ? -33.619 31.377 6.414 1.00 26.94 80 SER A O 1
ATOM 707 N N . TYR A 1 81 ? -32.446 32.465 4.783 1.00 25.14 81 TYR A N 1
ATOM 708 C CA . TYR A 1 81 ? -32.876 31.631 3.640 1.00 24.69 81 TYR A CA 1
ATOM 709 C C . TYR A 1 81 ? -31.652 31.367 2.755 1.00 24.04 81 TYR A C 1
ATOM 710 O O . TYR A 1 81 ? -30.800 32.262 2.571 1.00 25.03 81 TYR A O 1
ATOM 719 N N . ILE A 1 82 ? -31.542 30.160 2.223 1.00 21.79 82 ILE A N 1
ATOM 720 C CA . ILE A 1 82 ? -30.622 29.895 1.090 1.00 22.31 82 ILE A CA 1
ATOM 721 C C . ILE A 1 82 ? -31.479 29.900 -0.166 1.00 23.45 82 ILE A C 1
ATOM 722 O O . ILE A 1 82 ? -32.425 29.050 -0.283 1.00 23.77 82 ILE A O 1
ATOM 727 N N . LEU A 1 83 ? -31.150 30.795 -1.093 1.00 23.55 83 LEU A N 1
ATOM 728 C CA . LEU A 1 83 ? -31.769 30.779 -2.444 1.00 24.66 83 LEU A CA 1
ATOM 729 C C . LEU A 1 83 ? -30.784 30.205 -3.461 1.00 25.30 83 LEU A C 1
ATOM 730 O O . LEU A 1 83 ? -29.624 30.638 -3.491 1.00 24.40 83 LEU A O 1
ATOM 735 N N . THR A 1 84 ? -31.253 29.256 -4.276 1.00 25.18 84 THR A N 1
ATOM 736 C CA . THR A 1 84 ? -30.425 28.512 -5.250 1.00 25.42 84 THR A CA 1
ATOM 737 C C . THR A 1 84 ? -31.223 28.289 -6.540 1.00 24.59 84 THR A C 1
ATOM 738 O O . THR A 1 84 ? -32.470 28.422 -6.537 1.00 25.25 84 THR A O 1
ATOM 742 N N . GLN A 1 85 ? -30.503 27.980 -7.607 1.00 25.73 85 GLN A N 1
ATOM 743 C CA . GLN A 1 85 ? -31.115 27.591 -8.893 1.00 26.38 85 GLN A CA 1
ATOM 744 C C . GLN A 1 85 ? -31.672 26.167 -8.732 1.00 26.64 85 GLN A C 1
ATOM 745 O O . GLN A 1 85 ? -31.214 25.399 -7.822 1.00 27.94 85 GLN A O 1
ATOM 751 N N . GLY A 1 86 ? -32.599 25.793 -9.600 1.00 28.04 86 GLY A N 1
ATOM 752 C CA . GLY A 1 86 ? -32.967 24.385 -9.769 1.00 27.75 86 GLY A CA 1
ATOM 753 C C . GLY A 1 86 ? -31.723 23.600 -10.163 1.00 28.01 86 GLY A C 1
ATOM 754 O O . GLY A 1 86 ? -31.002 23.983 -11.088 1.00 27.76 86 GLY A O 1
ATOM 755 N N . PRO A 1 87 ? -31.442 22.474 -9.481 1.00 26.55 87 PRO A N 1
ATOM 756 C CA . PRO A 1 87 ? -30.286 21.642 -9.807 1.00 27.10 87 PRO A CA 1
ATOM 757 C C . PRO A 1 87 ? -30.200 21.251 -11.287 1.00 26.83 87 PRO A C 1
ATOM 758 O O . PRO A 1 87 ? -31.210 20.985 -11.917 1.00 26.94 87 PRO A O 1
ATOM 762 N N . LEU A 1 88 ? -28.966 21.194 -11.783 1.00 27.99 88 LEU A N 1
ATOM 763 C CA . LEU A 1 88 ? -28.596 20.715 -13.137 1.00 28.82 88 LEU A CA 1
ATOM 764 C C . LEU A 1 88 ? -28.244 19.232 -13.044 1.00 30.24 88 LEU A C 1
ATOM 765 O O . LEU A 1 88 ? -28.019 18.710 -11.945 1.00 29.35 88 LEU A O 1
ATOM 770 N N . PRO A 1 89 ? -28.228 18.521 -14.186 1.00 31.87 89 PRO A N 1
ATOM 771 C CA . PRO A 1 89 ? -27.936 17.088 -14.195 1.00 34.24 89 PRO A CA 1
ATOM 772 C C . PRO A 1 89 ? -26.630 16.755 -13.455 1.00 33.30 89 PRO A C 1
ATOM 773 O O . PRO A 1 89 ? -26.563 15.703 -12.876 1.00 34.73 89 PRO A O 1
ATOM 777 N N . ASN A 1 90 ? -25.660 17.669 -13.470 1.00 32.62 90 ASN A N 1
ATOM 778 C CA A ASN A 1 90 ? -24.300 17.479 -12.897 0.52 33.87 90 ASN A CA 1
ATOM 779 C CA B ASN A 1 90 ? -24.308 17.442 -12.882 0.48 33.65 90 ASN A CA 1
ATOM 780 C C . ASN A 1 90 ? -24.175 18.131 -11.505 1.00 32.46 90 ASN A C 1
ATOM 781 O O . ASN A 1 90 ? -23.079 18.054 -10.950 1.00 34.17 90 ASN A O 1
ATOM 790 N N . THR A 1 91 ? -25.220 18.790 -10.973 1.00 27.82 91 THR A N 1
ATOM 791 C CA . THR A 1 91 ? -25.153 19.482 -9.647 1.00 26.96 91 THR A CA 1
ATOM 792 C C . THR A 1 91 ? -26.156 18.934 -8.619 1.00 27.27 91 THR A C 1
ATOM 793 O O . THR A 1 91 ? -26.281 19.554 -7.554 1.00 25.94 91 THR A O 1
ATOM 797 N N . CYS A 1 92 ? -26.804 17.787 -8.847 1.00 25.80 92 CYS A N 1
ATOM 798 C CA . CYS A 1 92 ? -27.726 17.190 -7.844 1.00 25.35 92 CYS A CA 1
ATOM 799 C C . CYS A 1 92 ? -26.937 16.749 -6.602 1.00 25.52 92 CYS A C 1
ATOM 800 O O . CYS A 1 92 ? -27.411 16.971 -5.467 1.00 24.51 92 CYS A O 1
ATOM 803 N N . GLY A 1 93 ? -25.744 16.204 -6.782 1.00 27.94 93 GLY A N 1
ATOM 804 C CA . GLY A 1 93 ? -24.881 15.792 -5.647 1.00 28.09 93 GLY A CA 1
ATOM 805 C C . GLY A 1 93 ? -24.438 16.993 -4.833 1.00 27.29 93 GLY A C 1
ATOM 806 O O . GLY A 1 93 ? -24.513 16.934 -3.570 1.00 27.16 93 GLY A O 1
ATOM 807 N N . HIS A 1 94 ? -24.076 18.097 -5.509 1.00 26.75 94 HIS A N 1
ATOM 808 C CA . HIS A 1 94 ? -23.704 19.380 -4.847 1.00 27.38 94 HIS A CA 1
ATOM 809 C C . HIS A 1 94 ? -24.879 19.911 -4.019 1.00 26.79 94 HIS A C 1
ATOM 810 O O . HIS A 1 94 ? -24.661 20.368 -2.868 1.00 24.89 94 HIS A O 1
ATOM 817 N N . PHE A 1 95 ? -26.074 19.924 -4.612 1.00 27.02 95 PHE A N 1
ATOM 818 C CA . PHE A 1 95 ? -27.305 20.441 -3.968 1.00 24.43 95 PHE A CA 1
ATOM 819 C C . PHE A 1 95 ? -27.518 19.716 -2.630 1.00 24.54 95 PHE A C 1
ATOM 820 O O . PHE A 1 95 ? -27.765 20.383 -1.569 1.00 23.27 95 PHE A O 1
ATOM 828 N N . TRP A 1 96 ? -27.449 18.377 -2.633 1.00 25.53 96 TRP A N 1
ATOM 829 C CA . TRP A 1 96 ? -27.733 17.602 -1.401 1.00 25.02 96 TRP A CA 1
ATOM 830 C C . TRP A 1 96 ? -26.570 17.766 -0.414 1.00 25.75 96 TRP A C 1
ATOM 831 O O . TRP A 1 96 ? -26.828 17.762 0.806 1.00 25.47 96 TRP A O 1
ATOM 842 N N . GLU A 1 97 ? -25.344 17.912 -0.910 1.00 27.40 97 GLU A N 1
ATOM 843 C CA . GLU A 1 97 ? -24.160 18.237 -0.070 1.00 29.60 97 GLU A CA 1
ATOM 844 C C . GLU A 1 97 ? -24.414 19.547 0.689 1.00 29.31 97 GLU A C 1
ATOM 845 O O . GLU A 1 97 ? -24.144 19.620 1.914 1.00 25.74 97 GLU A O 1
ATOM 851 N N . MET A 1 98 ? -24.911 20.559 -0.009 1.00 27.85 98 MET A N 1
ATOM 852 C CA . MET A 1 98 ? -25.213 21.864 0.618 1.00 26.57 98 MET A CA 1
ATOM 853 C C . MET A 1 98 ? -26.275 21.658 1.701 1.00 25.55 98 MET A C 1
ATOM 854 O O . MET A 1 98 ? -26.087 22.150 2.840 1.00 28.16 98 MET A O 1
ATOM 859 N N . VAL A 1 99 ? -27.329 20.892 1.410 1.00 26.33 99 VAL A N 1
ATOM 860 C CA . VAL A 1 99 ? -28.416 20.677 2.401 1.00 27.58 99 VAL A CA 1
ATOM 861 C C . VAL A 1 99 ? -27.803 20.043 3.666 1.00 28.13 99 VAL A C 1
ATOM 862 O O . VAL A 1 99 ? -28.125 20.472 4.808 1.00 27.82 99 VAL A O 1
ATOM 866 N N . TRP A 1 100 ? -26.956 19.031 3.483 1.00 27.76 100 TRP A N 1
ATOM 867 C CA . TRP A 1 100 ? -26.298 18.318 4.609 1.00 29.61 100 TRP A CA 1
ATOM 868 C C . TRP A 1 100 ? -25.454 19.310 5.422 1.00 31.62 100 TRP A C 1
ATOM 869 O O . TRP A 1 100 ? -25.649 19.441 6.660 1.00 31.08 100 TRP A O 1
ATOM 880 N N . GLU A 1 101 ? -24.527 19.977 4.746 1.00 30.04 101 GLU A N 1
ATOM 881 C CA . GLU A 1 101 ? -23.465 20.789 5.395 1.00 31.55 101 GLU A CA 1
ATOM 882 C C . GLU A 1 101 ? -24.090 22.003 6.085 1.00 29.87 101 GLU A C 1
ATOM 883 O O . GLU A 1 101 ? -23.609 22.369 7.139 1.00 27.99 101 GLU A O 1
ATOM 889 N N . GLN A 1 102 ? -25.180 22.542 5.555 1.00 27.93 102 GLN A N 1
ATOM 890 C CA . GLN A 1 102 ? -25.839 23.751 6.114 1.00 29.14 102 GLN A CA 1
ATOM 891 C C . GLN A 1 102 ? -26.894 23.358 7.161 1.00 30.00 102 GLN A C 1
ATOM 892 O O . GLN A 1 102 ? -27.428 24.260 7.796 1.00 29.19 102 GLN A O 1
ATOM 898 N N . LYS A 1 103 ? -27.161 22.065 7.353 1.00 29.65 103 LYS A N 1
ATOM 899 C CA . LYS A 1 103 ? -28.080 21.519 8.394 1.00 32.47 103 LYS A CA 1
ATOM 900 C C . LYS A 1 103 ? -29.510 21.994 8.141 1.00 30.29 103 LYS A C 1
ATOM 901 O O . LYS A 1 103 ? -30.269 22.107 9.097 1.00 26.86 103 LYS A O 1
ATOM 907 N N . SER A 1 104 ? -29.890 22.187 6.877 1.00 26.93 104 SER A N 1
ATOM 908 C CA . SER A 1 104 ? -31.281 22.521 6.493 1.00 28.91 104 SER A CA 1
ATOM 909 C C . SER A 1 104 ? -32.228 21.362 6.848 1.00 27.81 104 SER A C 1
ATOM 910 O O . SER A 1 104 ? -31.796 20.200 6.822 1.00 29.42 104 SER A O 1
ATOM 913 N N . ARG A 1 105 ? -33.455 21.716 7.232 1.00 28.10 105 ARG A N 1
ATOM 914 C CA . ARG A 1 105 ? -34.561 20.794 7.568 1.00 29.33 105 ARG A CA 1
ATOM 915 C C . ARG A 1 105 ? -35.554 20.747 6.411 1.00 27.66 105 ARG A C 1
ATOM 916 O O . ARG A 1 105 ? -36.221 19.705 6.258 1.00 28.24 105 ARG A O 1
ATOM 924 N N . GLY A 1 106 ? -35.650 21.815 5.626 1.00 26.90 106 GLY A N 1
ATOM 925 C CA . GLY A 1 106 ? -36.645 21.932 4.554 1.00 26.16 106 GLY A CA 1
ATOM 926 C C . GLY A 1 106 ? -36.042 22.399 3.251 1.00 25.40 106 GLY A C 1
ATOM 927 O O . GLY A 1 106 ? -35.089 23.188 3.258 1.00 24.12 106 GLY A O 1
ATOM 928 N N . VAL A 1 107 ? -36.624 21.920 2.157 1.00 24.16 107 VAL A N 1
ATOM 929 C CA . VAL A 1 107 ? -36.392 22.402 0.774 1.00 22.66 107 VAL A CA 1
ATOM 930 C C . VAL A 1 107 ? -37.758 22.872 0.244 1.00 24.66 107 VAL A C 1
ATOM 931 O O . VAL A 1 107 ? -38.754 22.116 0.369 1.00 26.23 107 VAL A O 1
ATOM 935 N N . VAL A 1 108 ? -37.804 24.080 -0.312 1.00 23.36 108 VAL A N 1
ATOM 936 C CA . VAL A 1 108 ? -39.021 24.698 -0.898 1.00 23.71 108 VAL A CA 1
ATOM 937 C C . VAL A 1 108 ? -38.794 24.815 -2.409 1.00 24.26 108 VAL A C 1
ATOM 938 O O . VAL A 1 108 ? -37.847 25.468 -2.845 1.00 24.86 108 VAL A O 1
ATOM 942 N N . MET A 1 109 ? -39.637 24.156 -3.180 1.00 24.16 109 MET A N 1
ATOM 943 C CA . MET A 1 109 ? -39.551 24.124 -4.650 1.00 24.52 109 MET A CA 1
ATOM 944 C C . MET A 1 109 ? -40.802 24.805 -5.212 1.00 26.16 109 MET A C 1
ATOM 945 O O . MET A 1 109 ? -41.910 24.374 -4.854 1.00 26.13 109 MET A O 1
ATOM 950 N N . LEU A 1 110 ? -40.625 25.820 -6.070 1.00 25.34 110 LEU A N 1
ATOM 951 C CA . LEU A 1 110 ? -41.739 26.684 -6.555 1.00 25.11 110 LEU A CA 1
ATOM 952 C C . LEU A 1 110 ? -41.963 26.509 -8.076 1.00 28.39 110 LEU A C 1
ATOM 953 O O . LEU A 1 110 ? -42.772 27.251 -8.650 1.00 30.99 110 LEU A O 1
ATOM 958 N N . ASN A 1 111 ? -41.378 25.487 -8.684 1.00 27.12 111 ASN A N 1
ATOM 959 C CA . ASN A 1 111 ? -41.534 25.218 -10.139 1.00 27.40 111 ASN A CA 1
ATOM 960 C C . ASN A 1 111 ? -41.879 23.745 -10.349 1.00 27.28 111 ASN A C 1
ATOM 961 O O . ASN A 1 111 ? -41.723 22.959 -9.414 1.00 26.01 111 ASN A O 1
ATOM 966 N N . ARG A 1 112 ? -42.297 23.398 -11.562 1.00 28.76 112 ARG A N 1
ATOM 967 C CA . ARG A 1 112 ? -42.438 22.003 -12.032 1.00 30.25 112 ARG A CA 1
ATOM 968 C C . ARG A 1 112 ? -41.158 21.664 -12.797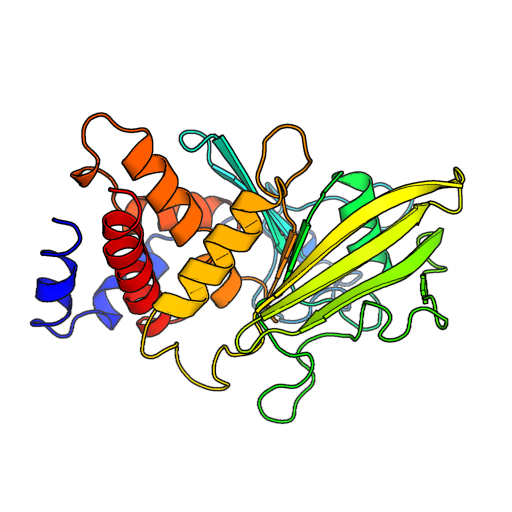 1.00 29.74 112 ARG A C 1
ATOM 969 O O . ARG A 1 112 ? -40.487 22.581 -13.301 1.00 27.27 112 ARG A O 1
ATOM 977 N N . VAL A 1 113 ? -40.812 20.387 -12.853 1.00 29.05 113 VAL A N 1
ATOM 978 C CA . VAL A 1 113 ? -39.572 19.924 -13.529 1.00 28.62 113 VAL A CA 1
ATOM 979 C C . VAL A 1 113 ? -39.676 20.305 -15.017 1.00 28.83 113 VAL A C 1
ATOM 980 O O . VAL A 1 113 ? -38.670 20.721 -15.568 1.00 27.89 113 VAL A O 1
ATOM 984 N N . MET A 1 114 ? -40.863 20.200 -15.608 1.00 28.43 114 MET A N 1
ATOM 985 C CA . MET A 1 114 ? -41.124 20.659 -16.988 1.00 30.32 114 MET A CA 1
ATOM 986 C C . MET A 1 114 ? -42.144 21.802 -16.937 1.00 31.33 114 MET A C 1
ATOM 987 O O . MET A 1 114 ? -43.175 21.635 -16.289 1.00 30.14 114 MET A O 1
ATOM 992 N N . GLU A 1 115 ? -41.825 22.942 -17.557 1.00 31.98 115 GLU A N 1
ATOM 993 C CA . GLU A 1 115 ? -42.780 24.059 -17.778 1.00 32.56 115 GLU A CA 1
ATOM 994 C C . GLU A 1 115 ? -42.564 24.580 -19.187 1.00 32.82 115 GLU A C 1
ATOM 995 O O . GLU A 1 115 ? -41.383 24.632 -19.617 1.00 31.71 115 GLU A O 1
ATOM 1001 N N . LYS A 1 116 ? -43.641 24.997 -19.844 1.00 33.76 116 LYS A N 1
ATOM 1002 C CA . LYS A 1 116 ? -43.562 25.556 -21.213 1.00 37.68 116 LYS A CA 1
ATOM 1003 C C . LYS A 1 116 ? -42.830 24.562 -22.126 1.00 37.45 116 LYS A C 1
ATOM 1004 O O . LYS A 1 116 ? -42.189 25.030 -23.091 1.00 37.21 116 LYS A O 1
ATOM 1010 N N . GLY A 1 117 ? -42.9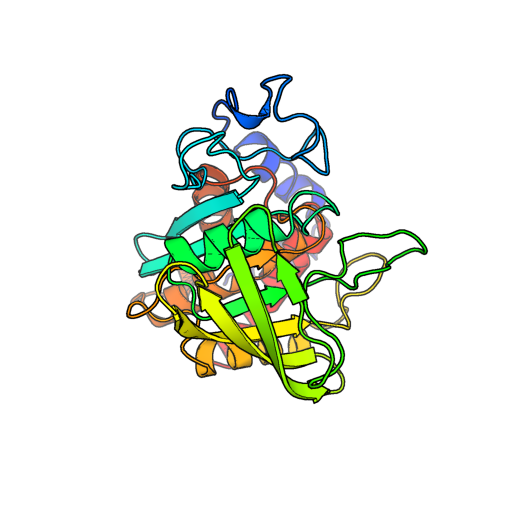62 23.248 -21.863 1.00 37.14 117 GLY A N 1
ATOM 1011 C CA . GLY A 1 117 ? -42.408 22.159 -22.693 1.00 36.88 117 GLY A CA 1
ATOM 1012 C C . GLY A 1 117 ? -40.885 22.030 -22.640 1.00 34.88 117 GLY A C 1
ATOM 1013 O O . GLY A 1 117 ? -40.320 21.327 -23.539 1.00 35.62 117 GLY A O 1
ATOM 1014 N N . SER A 1 118 ? -40.225 22.662 -21.667 1.00 33.72 118 SER A N 1
ATOM 1015 C CA . SER A 1 118 ? -38.754 22.617 -21.467 1.00 33.97 118 SER A CA 1
ATOM 1016 C C . SER A 1 118 ? -38.434 22.162 -20.039 1.00 32.41 118 SER A C 1
ATOM 1017 O O . SER A 1 118 ? -39.244 22.413 -19.124 1.00 31.52 118 SER A O 1
ATOM 1020 N N . LEU A 1 119 ? -37.250 21.597 -19.838 1.00 33.24 119 LEU A N 1
ATOM 1021 C CA . LEU A 1 119 ? -36.781 21.165 -18.496 1.00 34.10 119 LEU A CA 1
ATOM 1022 C C . LEU A 1 119 ? -36.260 22.374 -17.712 1.00 33.82 119 LEU A C 1
ATOM 1023 O O . LEU A 1 119 ? -35.379 23.084 -18.206 1.00 37.11 119 LEU A O 1
ATOM 1028 N N . LYS A 1 120 ? -36.831 22.629 -16.539 1.00 29.60 120 LYS A N 1
ATOM 1029 C CA . LYS A 1 120 ? -36.511 23.808 -15.704 1.00 30.25 120 LYS A CA 1
ATOM 1030 C C . LYS A 1 120 ? -35.614 23.377 -14.548 1.00 31.05 120 LYS A C 1
ATOM 1031 O O . LYS A 1 120 ? -35.024 24.267 -13.883 1.00 31.92 120 LYS A O 1
ATOM 1037 N N . CYS A 1 121 ? -35.527 22.068 -14.311 1.00 29.92 121 CYS A N 1
ATOM 1038 C CA . CYS A 1 121 ? -34.705 21.530 -13.227 1.00 31.80 121 CYS A CA 1
ATOM 1039 C C . CYS A 1 121 ? -34.589 19.996 -13.342 1.00 30.84 121 CYS A C 1
ATOM 1040 O O . CYS A 1 121 ? -35.450 19.369 -13.953 1.00 28.74 121 CYS A O 1
ATOM 1043 N N . ALA A 1 122 ? -33.468 19.428 -12.905 1.00 29.25 122 ALA A N 1
ATOM 1044 C CA . ALA A 1 122 ? -33.218 17.971 -12.907 1.00 29.80 122 ALA A CA 1
ATOM 1045 C C . ALA A 1 122 ? -34.190 17.317 -11.922 1.00 28.32 122 ALA A C 1
ATOM 1046 O O . ALA A 1 122 ? -34.676 18.005 -10.986 1.00 28.19 122 ALA A O 1
ATOM 1048 N N . GLN A 1 123 ? -34.468 16.035 -12.127 1.00 30.57 123 GLN A N 1
ATOM 1049 C CA . GLN A 1 123 ? -35.286 15.215 -11.207 1.00 30.47 123 GLN A CA 1
ATOM 1050 C C . GLN A 1 123 ? -34.352 14.816 -10.068 1.00 29.52 123 GLN A C 1
ATOM 1051 O O . GLN A 1 123 ? -33.739 13.748 -10.146 1.00 30.74 123 GLN A O 1
ATOM 1057 N N . TYR A 1 124 ? -34.258 15.640 -9.030 1.00 27.42 124 TYR A N 1
ATOM 1058 C CA . TYR A 1 124 ? -33.169 15.543 -8.027 1.00 26.77 124 TYR A CA 1
ATOM 1059 C C . TYR A 1 124 ? -33.637 14.744 -6.794 1.00 26.96 124 TYR A C 1
ATOM 1060 O O . TYR A 1 124 ? -32.844 14.608 -5.848 1.00 26.90 124 TYR A O 1
ATOM 1069 N N . TRP A 1 125 ? -34.889 14.266 -6.759 1.00 28.28 125 TRP A N 1
ATOM 1070 C CA . TRP A 1 125 ? -35.392 13.450 -5.621 1.00 27.88 125 TRP A CA 1
ATOM 1071 C C . TRP A 1 125 ? -36.024 12.182 -6.187 1.00 29.08 125 TRP A C 1
ATOM 1072 O O . TRP A 1 125 ? -36.495 12.175 -7.319 1.00 27.61 125 TRP A O 1
ATOM 1083 N N . PRO A 1 126 ? -36.060 11.072 -5.409 1.00 31.03 126 PRO A N 1
ATOM 1084 C CA . PRO A 1 126 ? -36.686 9.827 -5.865 1.00 31.49 126 PRO A CA 1
ATOM 1085 C C . PRO A 1 126 ? -38.223 9.895 -5.892 1.00 31.95 126 PRO A C 1
ATOM 1086 O O . PRO A 1 126 ? -38.819 10.495 -5.027 1.00 30.74 126 PRO A O 1
ATOM 1090 N N . GLN A 1 127 ? -38.844 9.256 -6.880 1.00 33.07 127 GLN A N 1
ATOM 1091 C CA . GLN A 1 127 ? -40.324 9.298 -7.079 1.00 35.75 127 GLN A CA 1
ATOM 1092 C C . GLN A 1 127 ? -40.977 8.045 -6.491 1.00 35.84 127 GLN A C 1
ATOM 1093 O O . GLN A 1 127 ? -42.209 8.063 -6.299 1.00 36.31 127 GLN A O 1
ATOM 1099 N N . LYS A 1 128 ? -40.190 7.027 -6.140 1.00 35.82 128 LYS A N 1
ATOM 1100 C CA . LYS A 1 128 ? -40.720 5.756 -5.571 1.00 38.01 128 LYS A CA 1
ATOM 1101 C C . LYS A 1 128 ? -39.876 5.348 -4.365 1.00 34.58 128 LYS A C 1
ATOM 1102 O O . LYS A 1 128 ? -38.647 5.405 -4.439 1.00 32.07 128 LYS A O 1
ATOM 1108 N N . GLU A 1 129 ? -40.554 4.953 -3.294 1.00 35.25 129 GLU A N 1
ATOM 1109 C CA . GLU A 1 129 ? -39.935 4.504 -2.019 1.00 35.35 129 GLU A CA 1
ATOM 1110 C C . GLU A 1 129 ? -38.843 3.470 -2.324 1.00 35.08 129 GLU A C 1
ATOM 1111 O O . GLU A 1 129 ? -37.750 3.603 -1.767 1.00 35.30 129 GLU A O 1
ATOM 1117 N N . GLU A 1 130 ? -39.155 2.467 -3.147 1.00 35.71 130 GLU A N 1
ATOM 1118 C CA . GLU A 1 130 ? -38.270 1.299 -3.407 1.00 38.02 130 GLU A CA 1
ATOM 1119 C C . GLU A 1 130 ? -37.138 1.641 -4.400 1.00 37.58 130 GLU A C 1
ATOM 1120 O O . GLU A 1 130 ? -36.344 0.733 -4.691 1.00 38.26 130 GLU A O 1
ATOM 1126 N N . LYS A 1 131 ? -37.047 2.877 -4.895 1.00 37.57 131 LYS A N 1
ATOM 1127 C CA . LYS A 1 131 ? -36.002 3.293 -5.877 1.00 39.86 131 LYS A CA 1
ATOM 1128 C C . LYS A 1 131 ? -35.234 4.492 -5.329 1.00 36.54 131 LYS A C 1
ATOM 1129 O O . LYS A 1 131 ? -35.499 5.645 -5.764 1.00 35.60 131 LYS A O 1
ATOM 1135 N N . GLU A 1 132 ? -34.301 4.248 -4.417 1.00 35.96 132 GLU A N 1
ATOM 1136 C CA . GLU A 1 132 ? -33.542 5.347 -3.771 1.00 36.22 132 GLU A CA 1
ATOM 1137 C C . GLU A 1 132 ? -32.523 5.895 -4.779 1.00 35.07 132 GLU A C 1
ATOM 1138 O O . GLU A 1 132 ? -32.287 5.231 -5.776 1.00 34.78 132 GLU A O 1
ATOM 1144 N N . MET A 1 133 ? -31.949 7.066 -4.502 1.00 34.08 133 MET A N 1
ATOM 1145 C CA . MET A 1 133 ? -30.942 7.744 -5.350 1.00 35.90 133 MET A CA 1
ATOM 1146 C C . MET A 1 133 ? -29.613 7.753 -4.591 1.00 36.25 133 MET A C 1
ATOM 1147 O O . MET A 1 133 ? -29.614 8.067 -3.399 1.00 37.66 133 MET A O 1
ATOM 1152 N N . ILE A 1 134 ? -28.525 7.388 -5.257 1.00 35.88 134 ILE A N 1
ATOM 1153 C CA . ILE A 1 134 ? -27.150 7.557 -4.718 1.00 37.51 134 ILE A CA 1
ATOM 1154 C C . ILE A 1 134 ? -26.461 8.663 -5.525 1.00 35.71 134 ILE A C 1
ATOM 1155 O O . ILE A 1 134 ? -26.547 8.657 -6.767 1.00 36.22 134 ILE A O 1
ATOM 1160 N N . PHE A 1 135 ? -25.840 9.610 -4.834 1.00 34.47 135 PHE A N 1
ATOM 1161 C CA . PHE A 1 135 ? -24.987 10.669 -5.436 1.00 33.72 135 PHE A CA 1
ATOM 1162 C C . PHE A 1 135 ? -23.529 10.299 -5.138 1.00 36.97 135 PHE A C 1
ATOM 1163 O O . PHE A 1 135 ? -23.054 10.564 -4.005 1.00 35.73 135 PHE A O 1
ATOM 1171 N N . GLU A 1 136 ? -22.851 9.677 -6.108 1.00 39.13 136 GLU A N 1
ATOM 1172 C CA . GLU A 1 136 ? -21.522 9.034 -5.900 1.00 43.79 136 GLU A CA 1
ATOM 1173 C C . GLU A 1 136 ? -20.447 10.108 -5.714 1.00 44.13 136 GLU A C 1
ATOM 1174 O O . GLU A 1 136 ? -19.527 9.867 -4.933 1.00 44.07 136 GLU A O 1
ATOM 1180 N N . ASP A 1 137 ? -20.596 11.265 -6.363 1.00 41.11 137 ASP A N 1
ATOM 1181 C CA . ASP A 1 137 ? -19.622 12.382 -6.283 1.00 41.89 137 ASP A CA 1
ATOM 1182 C C . ASP A 1 137 ? -19.580 12.960 -4.850 1.00 41.05 137 ASP A C 1
ATOM 1183 O O . ASP A 1 137 ? -18.484 13.315 -4.417 1.00 44.18 137 ASP A O 1
ATOM 1188 N N . THR A 1 138 ? -20.694 13.003 -4.100 1.00 38.43 138 THR A N 1
ATOM 1189 C CA . THR A 1 138 ? -20.740 13.607 -2.738 1.00 36.88 138 THR A CA 1
ATOM 1190 C C . THR A 1 138 ? -21.026 12.568 -1.640 1.00 38.92 138 THR A C 1
ATOM 1191 O O . THR A 1 138 ? -21.107 12.981 -0.450 1.00 36.06 138 THR A O 1
ATOM 1195 N N . ASN A 1 139 ? -21.165 11.287 -2.010 1.00 40.12 139 ASN A N 1
ATOM 1196 C CA . ASN A 1 139 ? -21.321 10.127 -1.088 1.00 42.63 139 ASN A CA 1
ATOM 1197 C C . ASN A 1 139 ? -22.575 10.287 -0.213 1.00 42.51 139 ASN A C 1
ATOM 1198 O O . ASN A 1 139 ? -22.480 10.113 1.022 1.00 41.75 139 ASN A O 1
ATOM 1203 N N . LEU A 1 140 ? -23.715 10.571 -0.846 1.00 39.38 140 LEU A N 1
ATOM 1204 C CA . LEU A 1 140 ? -25.026 10.737 -0.175 1.00 37.62 140 LEU A CA 1
ATOM 1205 C C . LEU A 1 140 ? -26.061 9.772 -0.781 1.00 38.47 140 LEU A C 1
ATOM 1206 O O . LEU A 1 140 ? -26.010 9.493 -2.010 1.00 37.72 140 LEU A O 1
ATOM 1211 N N . LYS A 1 141 ? -26.948 9.245 0.064 1.00 37.50 141 LYS A N 1
ATOM 1212 C CA . LYS A 1 141 ? -28.108 8.416 -0.337 1.00 36.66 141 LYS A CA 1
ATOM 1213 C C . LYS A 1 141 ? -29.391 9.150 0.056 1.00 35.01 141 LYS A C 1
ATOM 1214 O O . LYS A 1 141 ? -29.461 9.724 1.169 1.00 35.83 141 LYS A O 1
ATOM 1220 N N . LEU A 1 142 ? -30.364 9.159 -0.843 1.00 32.22 142 LEU A N 1
ATOM 1221 C CA . LEU A 1 142 ? -31.647 9.870 -0.635 1.00 31.59 142 LEU A CA 1
ATOM 1222 C C . LEU A 1 142 ? -32.797 8.895 -0.904 1.00 31.76 142 LEU A C 1
ATOM 1223 O O . LEU A 1 142 ? -32.817 8.326 -2.011 1.00 30.00 142 LEU A O 1
ATOM 1228 N N . THR A 1 143 ? -33.692 8.704 0.075 1.00 31.55 143 THR A N 1
ATOM 1229 C CA . THR A 1 143 ? -34.864 7.793 -0.000 1.00 32.53 143 THR A CA 1
ATOM 1230 C C . THR A 1 143 ? -36.164 8.596 0.164 1.00 33.42 143 THR A C 1
ATOM 1231 O O . THR A 1 143 ? -36.252 9.398 1.141 1.00 31.26 143 THR A O 1
ATOM 1235 N N . LEU A 1 144 ? -37.166 8.334 -0.694 1.00 31.01 144 LEU A N 1
ATOM 1236 C CA . LEU A 1 144 ? -38.550 8.829 -0.480 1.00 31.45 144 LEU A CA 1
ATOM 1237 C C . LEU A 1 144 ? -39.197 8.014 0.646 1.00 32.44 144 LEU A C 1
ATOM 1238 O O . LEU A 1 144 ? -39.326 6.770 0.499 1.00 33.76 144 LEU A O 1
ATOM 1243 N N . ILE A 1 145 ? -39.566 8.674 1.752 1.00 31.04 145 ILE A N 1
ATOM 1244 C CA . ILE A 1 145 ? -40.223 8.032 2.925 1.00 33.19 145 ILE A CA 1
ATOM 1245 C C . ILE A 1 145 ? -41.742 8.116 2.771 1.00 33.33 145 ILE A C 1
ATOM 1246 O O . ILE A 1 145 ? -42.413 7.119 3.054 1.00 34.51 145 ILE A O 1
ATOM 1251 N N . SER A 1 146 ? -42.270 9.253 2.332 1.00 33.38 146 SER A N 1
ATOM 1252 C CA . SER A 1 146 ? -43.731 9.460 2.205 1.00 36.89 146 SER A CA 1
ATOM 1253 C C . SER A 1 146 ? -43.991 10.640 1.279 1.00 36.76 146 SER A C 1
ATOM 1254 O O . SER A 1 146 ? -43.066 11.495 1.090 1.00 34.31 146 SER A O 1
ATOM 1257 N N . GLU A 1 147 ? -45.210 10.716 0.758 1.00 37.50 147 GLU A N 1
ATOM 1258 C CA . GLU A 1 147 ? -45.596 11.766 -0.216 1.00 42.26 147 GLU A CA 1
ATOM 1259 C C . GLU A 1 147 ? -47.078 12.062 -0.000 1.00 44.45 147 GLU A C 1
ATOM 1260 O O . GLU A 1 147 ? -47.847 11.118 0.021 1.00 42.75 147 GLU A O 1
ATOM 1266 N N . ASP A 1 148 ? -47.444 13.324 0.193 1.00 41.03 148 ASP A N 1
ATOM 1267 C CA . ASP A 1 148 ? -48.856 13.750 0.380 1.00 43.34 148 ASP A CA 1
ATOM 1268 C C . ASP A 1 148 ? -49.205 14.795 -0.690 1.00 39.70 148 ASP A C 1
ATOM 1269 O O . ASP A 1 148 ? -48.693 15.956 -0.589 1.00 37.39 148 ASP A O 1
ATOM 1274 N N . ILE A 1 149 ? -49.977 14.407 -1.705 1.00 39.30 149 ILE A N 1
ATOM 1275 C CA . ILE A 1 149 ? -50.319 15.261 -2.889 1.00 39.80 149 ILE A CA 1
ATOM 1276 C C . ILE A 1 149 ? -51.634 15.985 -2.590 1.00 41.15 149 ILE A C 1
ATOM 1277 O O . ILE A 1 149 ? -52.646 15.306 -2.403 1.00 43.29 149 ILE A O 1
ATOM 1282 N N . LYS A 1 150 ? -51.617 17.312 -2.509 1.00 39.53 150 LYS A N 1
ATOM 1283 C CA . LYS A 1 150 ? -52.826 18.151 -2.328 1.00 43.08 150 LYS A CA 1
ATOM 1284 C C . LYS A 1 150 ? -53.049 18.910 -3.637 1.00 42.23 150 LYS A C 1
ATOM 1285 O O . LYS A 1 150 ? -52.235 18.760 -4.539 1.00 39.55 150 LYS A O 1
ATOM 1291 N N . SER A 1 151 ? -54.120 19.690 -3.745 1.00 45.25 151 SER A N 1
ATOM 1292 C CA . SER A 1 151 ? -54.534 20.325 -5.021 1.00 48.72 151 SER A CA 1
ATOM 1293 C C . SER A 1 151 ? -53.484 21.348 -5.477 1.00 44.82 151 SER A C 1
ATOM 1294 O O . SER A 1 151 ? -53.288 21.435 -6.675 1.00 46.50 151 SER A O 1
ATOM 1297 N N . TYR A 1 152 ? -52.849 22.107 -4.581 1.00 43.83 152 TYR A N 1
ATOM 1298 C CA . TYR A 1 152 ? -51.951 23.238 -4.957 1.00 45.10 152 TYR A CA 1
ATOM 1299 C C . TYR A 1 152 ? -50.483 22.960 -4.564 1.00 40.22 152 TYR A C 1
ATOM 1300 O O . TYR A 1 152 ? -49.583 23.730 -4.997 1.00 37.68 152 TYR A O 1
ATOM 1309 N N . TYR A 1 153 ? -50.211 21.910 -3.783 1.00 37.16 153 TYR A N 1
ATOM 1310 C CA . TYR A 1 153 ? -48.843 21.586 -3.306 1.00 36.16 153 TYR A CA 1
ATOM 1311 C C . TYR A 1 153 ? -48.729 20.107 -2.910 1.00 35.06 153 TYR A C 1
ATOM 1312 O O . TYR A 1 153 ? -49.737 19.447 -2.615 1.00 36.42 153 TYR A O 1
ATOM 1321 N N . THR A 1 154 ? -47.490 19.609 -2.893 1.00 32.28 154 THR A N 1
ATOM 1322 C CA . THR A 1 154 ? -47.131 18.238 -2.444 1.00 32.70 154 THR A CA 1
ATOM 1323 C C . THR A 1 154 ? -46.067 18.389 -1.353 1.00 33.28 154 THR A C 1
ATOM 1324 O O . THR A 1 154 ? -45.108 19.192 -1.547 1.00 29.56 154 THR A O 1
ATOM 1328 N N . VAL A 1 155 ? -46.249 17.700 -0.228 1.00 32.04 155 VAL A N 1
ATOM 1329 C CA . VAL A 1 155 ? -45.183 17.577 0.812 1.00 32.35 155 VAL A CA 1
ATOM 1330 C C . VAL A 1 155 ? -44.615 16.165 0.767 1.00 31.17 155 VAL A C 1
ATOM 1331 O O . VAL A 1 155 ? -45.410 15.220 0.879 1.00 31.71 155 VAL A O 1
ATOM 1335 N N . ARG A 1 156 ? -43.289 16.042 0.743 1.00 30.32 156 ARG A N 1
ATOM 1336 C CA . ARG A 1 156 ? -42.590 14.738 0.820 1.00 31.62 156 ARG A CA 1
ATOM 1337 C C . ARG A 1 156 ? -41.711 14.696 2.071 1.00 30.71 156 ARG A C 1
ATOM 1338 O O . ARG A 1 156 ? -41.086 15.720 2.415 1.00 30.05 156 ARG A O 1
ATOM 1346 N N . GLN A 1 157 ? -41.652 13.535 2.718 1.00 29.88 157 GLN A N 1
ATOM 1347 C CA . GLN A 1 157 ? -40.609 13.220 3.721 1.00 31.26 157 GLN A CA 1
ATOM 1348 C C . GLN A 1 157 ? -39.510 12.445 3.007 1.00 30.34 157 GLN A C 1
ATOM 1349 O O . GLN A 1 157 ? -39.821 11.462 2.297 1.00 29.94 157 GLN A O 1
ATOM 1355 N N . LEU A 1 158 ? -38.283 12.930 3.118 1.00 29.80 158 LEU A N 1
ATOM 1356 C CA . LEU A 1 158 ? -37.077 12.309 2.514 1.00 31.51 158 LEU A CA 1
ATOM 1357 C C . LEU A 1 158 ? -36.122 11.927 3.645 1.00 32.99 158 LEU A C 1
ATOM 1358 O O . LEU A 1 158 ? -36.121 12.635 4.674 1.00 31.85 158 LEU A O 1
ATOM 1363 N N . GLU A 1 159 ? -35.376 10.836 3.475 1.00 33.22 159 GLU A N 1
ATOM 1364 C CA . GLU A 1 159 ? -34.266 10.466 4.383 1.00 33.49 159 GLU A CA 1
ATOM 1365 C C . GLU A 1 159 ? -32.972 10.694 3.609 1.00 33.57 159 GLU A C 1
ATOM 1366 O O . GLU A 1 159 ? -32.806 10.084 2.504 1.00 32.15 159 GLU A O 1
ATOM 1372 N N . LEU A 1 160 ? -32.125 11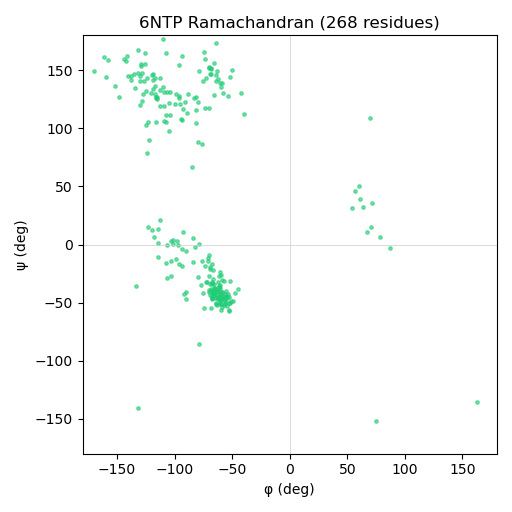.592 4.124 1.00 31.92 160 LEU A N 1
ATOM 1373 C CA . LEU A 1 160 ? -30.789 11.889 3.564 1.00 30.70 160 LEU A CA 1
ATOM 1374 C C . LEU A 1 160 ? -29.729 11.239 4.460 1.00 34.74 160 LEU A C 1
ATOM 1375 O O . LEU A 1 160 ? -29.729 11.492 5.701 1.00 35.09 160 LEU A O 1
ATOM 1380 N N . GLU A 1 161 ? -28.912 10.366 3.873 1.00 36.86 161 GLU A N 1
ATOM 1381 C CA . GLU A 1 161 ? -27.852 9.622 4.588 1.00 39.85 161 GLU A CA 1
ATOM 1382 C C . GLU A 1 161 ? -26.496 10.038 4.037 1.00 41.86 161 GLU A C 1
ATOM 1383 O O . GLU A 1 161 ? -26.279 9.955 2.797 1.00 39.60 161 GLU A O 1
ATOM 1389 N N . ASN A 1 162 ? -25.624 10.456 4.952 1.00 43.77 162 ASN A N 1
ATOM 1390 C CA . ASN A 1 162 ? -24.184 10.661 4.685 1.00 45.28 162 ASN A CA 1
ATOM 1391 C C . ASN A 1 162 ? -23.506 9.295 4.759 1.00 45.74 162 ASN A C 1
ATOM 1392 O O . ASN A 1 162 ? -23.313 8.781 5.883 1.00 46.83 162 ASN A O 1
ATOM 1397 N N . LEU A 1 163 ? -23.163 8.732 3.600 1.00 45.86 163 LEU A N 1
ATOM 1398 C CA . LEU A 1 163 ? -22.624 7.351 3.499 1.00 49.65 163 LEU A CA 1
ATOM 1399 C C . LEU A 1 163 ? -21.238 7.269 4.160 1.00 51.46 163 LEU A C 1
ATOM 1400 O O . LEU A 1 163 ? -20.854 6.170 4.559 1.00 54.28 163 LEU A O 1
ATOM 1405 N N . THR A 1 164 ? -20.523 8.386 4.309 1.00 51.47 164 THR A N 1
ATOM 1406 C CA . THR A 1 164 ? -19.170 8.406 4.929 1.00 56.83 164 THR A CA 1
ATOM 1407 C C . THR A 1 164 ? -19.285 8.095 6.429 1.00 58.81 164 THR A C 1
ATOM 1408 O O . THR A 1 164 ? -18.468 7.301 6.910 1.00 60.87 164 THR A O 1
ATOM 1412 N N . THR A 1 165 ? -20.265 8.694 7.123 1.00 58.00 165 THR A N 1
ATOM 1413 C CA . THR A 1 165 ? -20.452 8.646 8.603 1.00 58.58 165 THR A CA 1
ATOM 1414 C C . THR A 1 165 ? -21.647 7.758 8.979 1.00 59.80 165 THR A C 1
ATOM 1415 O O . THR A 1 165 ? -21.774 7.423 10.149 1.00 59.87 165 THR A O 1
ATOM 1419 N N . GLN A 1 166 ? -22.519 7.429 8.023 1.00 58.84 166 GLN A N 1
ATOM 1420 C CA . GLN A 1 166 ? -23.767 6.644 8.228 1.00 56.77 166 GLN A CA 1
ATOM 1421 C C . GLN A 1 166 ? -24.787 7.432 9.073 1.00 53.06 166 GLN A C 1
ATOM 1422 O O . GLN A 1 166 ? -25.806 6.838 9.423 1.00 54.97 166 GLN A O 1
ATOM 1428 N N . GLU A 1 167 ? -24.591 8.727 9.328 1.00 48.25 167 GLU A N 1
ATOM 1429 C CA . GLU A 1 167 ? -25.654 9.587 9.923 1.00 48.69 167 GLU A CA 1
ATOM 1430 C C . GLU A 1 167 ? -26.790 9.778 8.899 1.00 46.55 167 GLU A C 1
ATOM 1431 O O . GLU A 1 167 ? -26.496 9.886 7.676 1.00 39.82 167 GLU A O 1
ATOM 1437 N N . THR A 1 168 ? -28.031 9.878 9.382 1.00 43.92 168 THR A N 1
ATOM 1438 C CA . THR A 1 168 ? -29.242 10.111 8.557 1.00 43.20 168 THR A CA 1
ATOM 1439 C C . THR A 1 168 ? -30.000 11.298 9.147 1.00 41.94 168 THR A C 1
ATOM 1440 O O . THR A 1 168 ? -29.963 11.479 10.382 1.00 43.12 168 THR A O 1
ATOM 1444 N N . ARG A 1 169 ? -30.665 12.068 8.303 1.00 37.37 169 ARG A N 1
ATOM 1445 C CA . ARG A 1 169 ? -31.572 13.164 8.717 1.00 38.85 169 ARG A CA 1
ATOM 1446 C C . ARG A 1 169 ? -32.856 13.113 7.903 1.00 37.47 169 ARG A C 1
ATOM 1447 O O . ARG A 1 169 ? -32.791 12.732 6.718 1.00 37.35 169 ARG A O 1
ATOM 1455 N N . GLU A 1 170 ? -33.975 13.495 8.509 1.00 35.47 170 GLU A N 1
ATOM 1456 C CA . GLU A 1 170 ? -35.244 13.683 7.775 1.00 37.14 170 GLU A CA 1
ATOM 1457 C C . GLU A 1 170 ? -35.232 15.079 7.160 1.00 34.08 170 GLU A C 1
ATOM 1458 O O . GLU A 1 170 ? -35.049 16.048 7.896 1.00 31.91 170 GLU A O 1
ATOM 1464 N N . ILE A 1 171 ? -35.449 15.176 5.848 1.00 31.73 171 ILE A N 1
ATOM 1465 C CA . ILE A 1 171 ? -35.641 16.458 5.120 1.00 30.37 171 ILE A CA 1
ATOM 1466 C C . ILE A 1 171 ? -37.104 16.552 4.677 1.00 30.60 171 ILE A C 1
ATOM 1467 O O . ILE A 1 171 ? -37.609 15.556 4.154 1.00 28.62 171 ILE A O 1
ATOM 1472 N N . LEU A 1 172 ? -37.753 17.702 4.853 1.00 27.62 172 LEU A N 1
ATOM 1473 C CA . LEU A 1 172 ? -39.121 17.919 4.334 1.00 29.22 172 LEU A CA 1
ATOM 1474 C C . LEU A 1 172 ? -39.022 18.691 3.013 1.00 29.80 172 LEU A C 1
ATOM 1475 O O . LEU A 1 172 ? -38.301 19.724 2.944 1.00 27.06 172 LEU A O 1
ATOM 1480 N N . HIS A 1 173 ? -39.693 18.186 1.995 1.00 27.51 173 HIS A N 1
ATOM 1481 C CA . HIS A 1 173 ? -39.740 18.777 0.631 1.00 26.52 173 HIS A CA 1
ATOM 1482 C C . HIS A 1 173 ? -41.126 19.386 0.406 1.00 26.44 173 HIS A C 1
ATOM 1483 O O . HIS A 1 173 ? -42.116 18.621 0.415 1.00 26.68 173 HIS A O 1
ATOM 1490 N N . PHE A 1 174 ? -41.204 20.715 0.318 1.00 26.27 174 PHE A N 1
ATOM 1491 C CA . PHE A 1 174 ? -42.470 21.467 0.117 1.00 26.63 174 PHE A CA 1
ATOM 1492 C C . PHE A 1 174 ? -42.486 21.909 -1.339 1.00 26.92 174 PHE A C 1
ATOM 1493 O O . PHE A 1 174 ? -41.644 22.718 -1.698 1.00 24.80 174 PHE A O 1
ATOM 1501 N N . HIS A 1 175 ? -43.389 21.337 -2.140 1.00 27.36 175 HIS A N 1
ATOM 1502 C CA . HIS A 1 175 ? -43.419 21.524 -3.617 1.00 26.40 175 HIS A CA 1
ATOM 1503 C C . HIS A 1 175 ? -44.720 22.240 -3.975 1.00 25.84 175 HIS A C 1
ATOM 1504 O O . HIS A 1 175 ? -45.783 21.609 -3.946 1.00 28.79 175 HIS A O 1
ATOM 1511 N N . TYR A 1 176 ? -44.645 23.527 -4.309 1.00 26.79 176 TYR A N 1
ATOM 1512 C CA . TYR A 1 176 ? -45.808 24.306 -4.809 1.00 27.50 176 TYR A CA 1
ATOM 1513 C C . TYR A 1 176 ? -45.948 23.991 -6.299 1.00 29.01 176 TYR A C 1
ATOM 1514 O O . TYR A 1 176 ? -45.005 24.306 -7.036 1.00 27.50 176 TYR A O 1
ATOM 1523 N N . THR A 1 177 ? -47.048 23.368 -6.707 1.00 30.83 177 THR A N 1
ATOM 1524 C CA . THR A 1 177 ? -47.170 22.690 -8.023 1.00 34.06 177 THR A CA 1
ATOM 1525 C C . THR A 1 177 ? -48.051 23.486 -8.995 1.00 36.78 177 THR A C 1
ATOM 1526 O O . THR A 1 177 ? -48.177 23.012 -10.133 1.00 38.26 177 THR A O 1
ATOM 1530 N N . THR A 1 178 ? -48.613 24.645 -8.614 1.00 36.10 178 THR A N 1
ATOM 1531 C CA . THR A 1 178 ? -49.694 25.297 -9.407 1.00 38.88 178 THR A CA 1
ATOM 1532 C C . THR A 1 178 ? -49.319 26.728 -9.814 1.00 38.04 178 THR A C 1
ATOM 1533 O O . THR A 1 178 ? -50.232 27.461 -10.224 1.00 37.18 178 THR A O 1
ATOM 1537 N N . TRP A 1 179 ? -48.052 27.145 -9.722 1.00 34.73 179 TRP A N 1
ATOM 1538 C CA . TRP A 1 179 ? -47.686 28.482 -10.248 1.00 35.89 179 TRP A CA 1
ATOM 1539 C C . TRP A 1 179 ? -47.892 28.403 -11.754 1.00 36.31 179 TRP A C 1
ATOM 1540 O O . TRP A 1 179 ? -47.449 27.437 -12.357 1.00 36.50 179 TRP A O 1
ATOM 1551 N N . PRO A 1 180 ? -48.622 29.333 -12.394 1.00 37.28 180 PRO A N 1
ATOM 1552 C CA . PRO A 1 180 ? -48.899 29.211 -13.829 1.00 40.01 180 PRO A CA 1
ATOM 1553 C C . PRO A 1 180 ? -47.650 29.387 -14.715 1.00 39.98 180 PRO A C 1
ATOM 1554 O O . PRO A 1 180 ? -46.725 30.100 -14.331 1.00 37.50 180 PRO A O 1
ATOM 1558 N N . ASP A 1 181 ? -47.647 28.746 -15.894 1.00 44.52 181 ASP A N 1
ATOM 1559 C CA . ASP A 1 181 ? -46.504 28.763 -16.846 1.00 43.19 181 ASP A CA 1
ATOM 1560 C C . ASP A 1 181 ? -46.168 30.222 -17.187 1.00 41.26 181 ASP A C 1
ATOM 1561 O O . ASP A 1 181 ? -44.964 30.545 -17.184 1.00 41.42 181 ASP A O 1
ATOM 1566 N N . PHE A 1 182 ? -47.173 31.073 -17.417 1.00 41.66 182 PHE A N 1
ATOM 1567 C CA . PHE A 1 182 ? -47.010 32.537 -17.663 1.00 46.35 182 PHE A CA 1
ATOM 1568 C C . PHE A 1 182 ? -47.687 33.395 -16.573 1.00 46.72 182 PHE A C 1
ATOM 1569 O O . PHE A 1 182 ? -48.781 33.060 -16.087 1.00 48.94 182 PHE A O 1
ATOM 1577 N N . GLY A 1 183 ? -47.052 34.514 -16.226 1.00 43.65 183 GLY A N 1
ATOM 1578 C CA . GLY A 1 183 ? -47.590 35.505 -15.275 1.00 43.58 183 GLY A CA 1
ATOM 1579 C C . GLY A 1 183 ? -47.505 35.038 -13.825 1.00 40.68 183 GLY A C 1
ATOM 1580 O O . GLY A 1 183 ? -46.588 34.249 -13.477 1.00 38.77 183 GLY A O 1
ATOM 1581 N N . VAL A 1 184 ? -48.424 35.529 -12.990 1.00 41.68 184 VAL A N 1
ATOM 1582 C CA . VAL A 1 184 ? -48.466 35.274 -11.515 1.00 40.68 184 VAL A CA 1
ATOM 1583 C C . VAL A 1 184 ? -49.852 34.735 -11.202 1.00 41.72 184 VAL A C 1
ATOM 1584 O O . VAL A 1 184 ? -50.761 34.886 -12.019 1.00 40.36 184 VAL A O 1
ATOM 1588 N N . PRO A 1 185 ? -50.091 34.133 -10.020 1.00 41.79 185 PRO A N 1
ATOM 1589 C CA . PRO A 1 185 ? -51.446 33.707 -9.669 1.00 43.33 185 PRO A CA 1
ATOM 1590 C C . PRO A 1 185 ? -52.407 34.899 -9.561 1.00 46.01 185 PRO A C 1
ATOM 1591 O O . PRO A 1 185 ? -52.001 35.996 -9.216 1.00 44.27 185 PRO A O 1
ATOM 1595 N N . GLU A 1 186 ? -53.669 34.616 -9.884 1.00 51.70 186 GLU A N 1
ATOM 1596 C CA . GLU A 1 186 ? -54.848 35.517 -9.833 1.00 54.88 186 GLU A CA 1
ATOM 1597 C C . GLU A 1 186 ? -55.064 35.929 -8.367 1.00 54.34 186 GLU A C 1
ATOM 1598 O O . GLU A 1 186 ? -55.140 37.140 -8.091 1.00 56.97 186 GLU A O 1
ATOM 1604 N N . SER A 1 187 ? -55.127 34.951 -7.462 1.00 49.83 187 SER A N 1
ATOM 1605 C CA . SER A 1 187 ? -55.266 35.132 -5.991 1.00 50.21 187 SER A CA 1
ATOM 1606 C C . SER A 1 187 ? -53.989 34.672 -5.291 1.00 45.74 187 SER A C 1
ATOM 1607 O O . SER A 1 187 ? -53.415 33.668 -5.711 1.00 44.51 187 SER A O 1
ATOM 1610 N N . PRO A 1 188 ? -53.544 35.344 -4.193 1.00 43.24 188 PRO A N 1
ATOM 1611 C CA . PRO A 1 188 ? -52.424 34.860 -3.383 1.00 39.88 188 PRO A CA 1
ATOM 1612 C C . PRO A 1 188 ? -52.813 33.792 -2.348 1.00 38.81 188 PRO A C 1
ATOM 1613 O O . PRO A 1 188 ? -51.939 33.310 -1.632 1.00 35.71 188 PRO A O 1
ATOM 1617 N N . ALA A 1 189 ? -54.100 33.459 -2.260 1.00 40.31 189 ALA A N 1
ATOM 1618 C CA . ALA A 1 189 ? -54.664 32.589 -1.197 1.00 40.84 189 ALA A CA 1
ATOM 1619 C C . ALA A 1 189 ? -53.882 31.269 -1.087 1.00 39.39 189 ALA A C 1
ATOM 1620 O O . ALA A 1 189 ? -53.458 30.923 0.013 1.00 37.20 189 ALA A O 1
ATOM 1622 N N . SER A 1 190 ? -53.639 30.547 -2.177 1.00 39.89 190 SER A N 1
ATOM 1623 C CA . SER A 1 190 ? -53.022 29.196 -2.102 1.00 38.47 190 SER A CA 1
ATOM 1624 C C . SER A 1 190 ? -51.506 29.308 -1.847 1.00 36.34 190 SER A C 1
ATOM 1625 O O . SER A 1 190 ? -50.944 28.496 -1.066 1.00 34.02 190 SER A O 1
ATOM 1628 N N . PHE A 1 191 ? -50.840 30.330 -2.395 1.00 35.48 191 PHE A N 1
ATOM 1629 C CA . PHE A 1 191 ? -49.411 30.615 -2.101 1.00 33.49 191 PHE A CA 1
ATOM 1630 C C . PHE A 1 191 ? -49.233 30.899 -0.593 1.00 32.66 191 PHE A C 1
ATOM 1631 O O . PHE A 1 191 ? -48.266 30.403 0.021 1.00 31.24 191 PHE A O 1
ATOM 1639 N N . LEU A 1 192 ? -50.151 31.648 0.009 1.00 34.25 192 LEU A N 1
ATOM 1640 C CA . LEU A 1 192 ? -50.098 31.980 1.470 1.00 35.92 192 LEU A CA 1
ATOM 1641 C C . L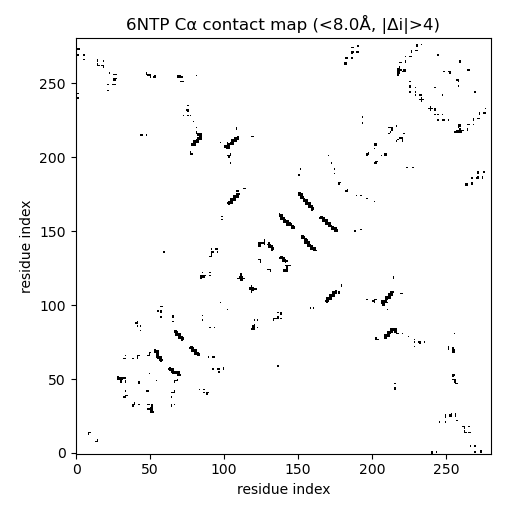EU A 1 192 ? -50.334 30.713 2.301 1.00 35.97 192 LEU A C 1
ATOM 1642 O O . LEU A 1 192 ? -49.557 30.488 3.247 1.00 35.96 192 LEU A O 1
ATOM 1647 N N . ASN A 1 193 ? -51.346 29.912 1.953 1.00 36.37 193 ASN A N 1
ATOM 1648 C CA . ASN A 1 193 ? -51.604 28.603 2.613 1.00 37.55 193 ASN A CA 1
ATOM 1649 C C . ASN A 1 193 ? -50.316 27.776 2.583 1.00 35.39 193 ASN A C 1
ATOM 1650 O O . ASN A 1 193 ? -49.944 27.200 3.623 1.00 34.24 193 ASN A O 1
ATOM 1655 N N . PHE A 1 194 ? -49.642 27.749 1.437 1.00 33.83 194 PHE A N 1
ATOM 1656 C CA . PHE A 1 194 ? -48.358 27.033 1.238 1.00 32.10 194 PHE A CA 1
ATOM 1657 C C . PHE A 1 194 ? -47.294 27.581 2.197 1.00 30.80 194 PHE A C 1
ATOM 1658 O O . PHE A 1 194 ? -46.630 26.782 2.874 1.00 28.76 194 PHE A O 1
ATOM 1666 N N . LEU A 1 195 ? -47.105 28.901 2.237 1.00 30.37 195 LEU A N 1
ATOM 1667 C CA . LEU A 1 195 ? -46.125 29.550 3.143 1.00 30.26 195 LEU A CA 1
ATOM 1668 C C . LEU A 1 195 ? -46.407 29.139 4.598 1.00 29.86 195 LEU A C 1
ATOM 1669 O O . LEU A 1 195 ? -45.458 28.763 5.295 1.00 28.84 195 LEU A O 1
ATOM 1674 N N . PHE A 1 196 ? -47.662 29.157 5.030 1.00 33.52 196 PHE A N 1
ATOM 1675 C CA . PHE A 1 196 ? -48.031 28.808 6.428 1.00 36.19 196 PHE A CA 1
ATOM 1676 C C . PHE A 1 196 ? -47.759 27.315 6.675 1.00 35.83 196 PHE A C 1
ATOM 1677 O O . PHE A 1 196 ? -47.359 26.983 7.791 1.00 32.45 196 PHE A O 1
ATOM 1685 N N . LYS A 1 197 ? -47.907 26.440 5.671 1.00 35.16 197 LYS A N 1
ATOM 1686 C CA . LYS A 1 197 ? -47.566 24.993 5.807 1.00 36.19 197 LYS A CA 1
ATOM 1687 C C . LYS A 1 197 ? -46.059 24.812 6.030 1.00 34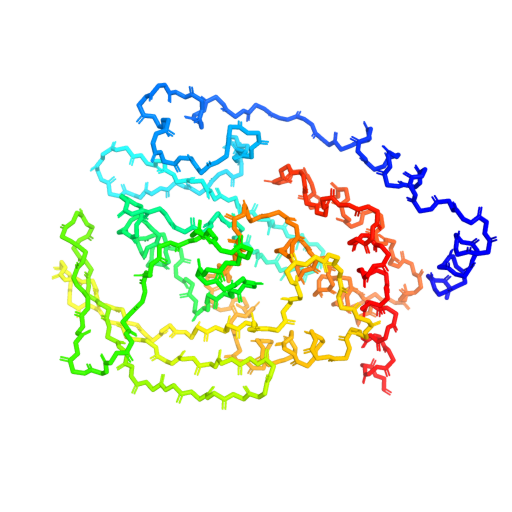.09 197 LYS A C 1
ATOM 1688 O O . LYS A 1 197 ? -45.679 24.000 6.906 1.00 33.47 197 LYS A O 1
ATOM 1694 N N . VAL A 1 198 ? -45.219 25.533 5.294 1.00 29.91 198 VAL A N 1
ATOM 1695 C CA . VAL A 1 198 ? -43.741 25.495 5.518 1.00 29.05 198 VAL A CA 1
ATOM 1696 C C . VAL A 1 198 ? -43.424 25.966 6.957 1.00 30.08 198 VAL A C 1
ATOM 1697 O O . VAL A 1 198 ? -42.632 25.288 7.649 1.00 31.12 198 VAL A O 1
ATOM 1701 N N . ARG A 1 199 ? -43.975 27.111 7.374 1.00 29.28 199 ARG A N 1
ATOM 1702 C CA . ARG A 1 199 ? -43.769 27.696 8.736 1.00 29.43 199 ARG A CA 1
ATOM 1703 C C . ARG A 1 199 ? -44.102 26.651 9.810 1.00 32.22 199 ARG A C 1
ATOM 1704 O O . ARG A 1 199 ? -43.287 26.478 10.757 1.00 35.83 199 ARG A O 1
ATOM 1712 N N . GLU A 1 200 ? -45.272 26.024 9.691 1.00 34.29 200 GLU A N 1
ATOM 1713 C CA . GLU A 1 200 ? -45.820 25.053 10.665 1.00 37.46 200 GLU A CA 1
ATOM 1714 C C . GLU A 1 200 ? -44.925 23.824 10.810 1.00 38.80 200 GLU A C 1
ATOM 1715 O O . GLU A 1 200 ? -45.013 23.209 11.867 1.00 37.46 200 GLU A O 1
ATOM 1721 N N . SER A 1 201 ? -44.155 23.461 9.782 1.00 34.90 201 SER A N 1
ATOM 1722 C CA . SER A 1 201 ? -43.218 22.306 9.780 1.00 37.55 201 SER A CA 1
ATOM 1723 C C . SER A 1 201 ? -42.002 22.513 10.706 1.00 40.05 201 SER A C 1
ATOM 1724 O O . SER A 1 201 ? -41.335 21.499 11.030 1.00 39.38 201 SER A O 1
ATOM 1727 N N . GLY A 1 202 ? -41.673 23.758 11.085 1.00 36.54 202 GLY A N 1
ATOM 1728 C CA . GLY A 1 202 ? -40.431 24.102 11.808 1.00 34.61 202 GLY A CA 1
ATOM 1729 C C . GLY A 1 202 ? -39.257 24.364 10.869 1.00 37.52 202 GLY A C 1
ATOM 1730 O O . GLY A 1 202 ? -38.197 24.769 11.363 1.00 40.63 202 GLY A O 1
ATOM 1731 N N . SER A 1 203 ? -39.425 24.211 9.550 1.00 33.82 203 SER A N 1
ATOM 1732 C CA . SER A 1 203 ? -38.309 24.322 8.564 1.00 33.73 203 SER A CA 1
ATOM 1733 C C . SER A 1 203 ? -37.654 25.712 8.601 1.00 36.62 203 SER A C 1
ATOM 1734 O O . SER A 1 203 ? -36.493 25.817 8.118 1.00 40.45 203 SER A O 1
ATOM 1737 N N . LEU A 1 204 ? -38.374 26.750 9.068 1.00 38.20 204 LEU A N 1
ATOM 1738 C CA . LEU A 1 204 ? -37.905 28.163 9.022 1.00 35.19 204 LEU A CA 1
ATOM 1739 C C . LEU A 1 204 ? -37.391 28.589 10.394 1.00 37.89 204 LEU A C 1
ATOM 1740 O O . LEU A 1 204 ? -36.968 29.749 10.510 1.00 43.19 204 LEU A O 1
ATOM 1745 N N . SER A 1 205 ? -37.361 27.678 11.358 1.00 37.95 205 SER A N 1
ATOM 1746 C CA A SER A 1 205 ? -37.094 27.958 12.797 0.34 42.44 205 SER A CA 1
ATOM 1747 C CA B SER A 1 205 ? -37.095 28.048 12.765 0.66 41.70 205 SER A CA 1
ATOM 1748 C C . SER A 1 205 ? -35.593 28.010 13.068 1.00 42.70 205 SER A C 1
ATOM 1749 O O . SER A 1 205 ? -34.803 27.322 12.399 1.00 35.69 205 SER A O 1
ATOM 1754 N N . PRO A 1 206 ? -35.135 28.818 14.058 1.00 43.13 206 PRO A N 1
ATOM 1755 C CA . PRO A 1 206 ? -33.704 29.035 14.265 1.00 41.48 206 PRO A CA 1
ATOM 1756 C C . PRO A 1 206 ? -32.926 27.813 14.753 1.00 39.10 206 PRO A C 1
ATOM 1757 O O . PRO A 1 206 ? -31.738 27.838 14.614 1.00 43.28 206 PRO A O 1
ATOM 1761 N N . GLU A 1 207 ? -33.593 26.788 15.273 1.00 39.32 207 GLU A N 1
ATOM 1762 C CA . GLU A 1 207 ? -32.896 25.551 15.726 1.00 44.08 207 GLU A CA 1
ATOM 1763 C C . GLU A 1 207 ? -32.378 24.764 14.512 1.00 39.90 207 GLU A C 1
ATOM 1764 O O . GLU A 1 207 ? -31.535 23.879 14.701 1.00 40.58 207 GLU A O 1
ATOM 1770 N N . HIS A 1 208 ? -32.828 25.068 13.297 1.00 34.13 208 HIS A N 1
ATOM 1771 C CA . HIS A 1 208 ? -32.350 24.353 12.083 1.00 33.52 208 HIS A CA 1
ATOM 1772 C C . HIS A 1 208 ? -31.445 25.282 11.282 1.00 34.19 208 HIS A C 1
ATOM 1773 O O . HIS A 1 208 ? -31.489 26.481 11.522 1.00 32.72 208 HIS A O 1
ATOM 1780 N N . GLY A 1 209 ? -30.685 24.738 10.333 1.00 34.32 209 GLY A N 1
ATOM 1781 C CA . GLY A 1 209 ? -30.030 25.563 9.314 1.00 31.57 209 GLY A CA 1
ATOM 1782 C C . GLY A 1 209 ? -31.075 26.250 8.436 1.00 28.94 209 GLY A C 1
ATOM 1783 O O . GLY A 1 209 ? -32.279 25.976 8.543 1.00 28.06 209 GLY A O 1
ATOM 1784 N N . PRO A 1 210 ? -30.628 27.153 7.541 1.00 28.36 210 PRO A N 1
ATOM 1785 C CA . PRO A 1 210 ? -31.527 27.901 6.672 1.00 27.69 210 PRO A CA 1
ATOM 1786 C C . PRO A 1 210 ? -32.272 26.974 5.703 1.00 26.69 210 PRO A C 1
ATOM 1787 O O . PRO A 1 210 ? -31.660 26.027 5.170 1.00 26.04 210 PRO A O 1
ATOM 1791 N N . VAL A 1 211 ? -33.550 27.281 5.492 1.00 25.39 211 VAL A N 1
ATOM 1792 C CA . VAL A 1 211 ? -34.408 26.620 4.486 1.00 27.40 211 VAL A CA 1
ATOM 1793 C C . VAL A 1 211 ? -33.742 26.842 3.124 1.00 25.34 211 VAL A C 1
ATOM 1794 O O . VAL A 1 211 ? -33.198 27.971 2.897 1.00 23.80 211 VAL A O 1
ATOM 1798 N N . VAL A 1 212 ? 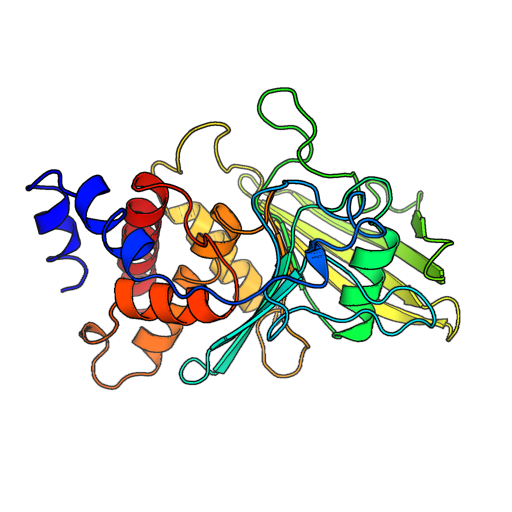-33.738 25.816 2.265 1.00 23.59 212 VAL A N 1
ATOM 1799 C CA . VAL A 1 212 ? -33.277 25.941 0.850 1.00 24.98 212 VAL A CA 1
ATOM 1800 C C . VAL A 1 212 ? -34.499 26.190 -0.022 1.00 26.58 212 VAL A C 1
ATOM 1801 O O . VAL A 1 212 ? -35.390 25.333 -0.024 1.00 28.11 212 VAL A O 1
ATOM 1805 N N . VAL A 1 213 ? -34.518 27.316 -0.752 1.00 24.89 213 VAL A N 1
ATOM 1806 C CA . VAL A 1 213 ? -35.629 27.752 -1.631 1.00 24.90 213 VAL A CA 1
ATOM 1807 C C . VAL A 1 213 ? -35.116 27.812 -3.060 1.00 25.91 213 VAL A C 1
ATOM 1808 O O . VAL A 1 213 ? -34.090 28.477 -3.292 1.00 25.05 213 VAL A O 1
ATOM 1812 N N . HIS A 1 214 ? -35.821 27.200 -4.007 1.00 24.71 214 HIS A N 1
ATOM 1813 C CA . HIS A 1 214 ? -35.466 27.346 -5.439 1.00 23.39 214 HIS A CA 1
ATOM 1814 C C . HIS A 1 214 ? -36.700 27.376 -6.336 1.00 27.20 214 HIS A C 1
ATOM 1815 O O . HIS A 1 214 ? -37.762 26.841 -5.973 1.00 27.21 214 HIS A O 1
ATOM 1822 N N . CYS A 1 215 ? -36.499 27.918 -7.526 1.00 26.27 215 CYS A N 1
ATOM 1823 C CA . CYS A 1 215 ? -37.427 27.834 -8.666 1.00 26.78 215 CYS A CA 1
ATOM 1824 C C . CYS A 1 215 ? -36.512 27.427 -9.824 1.00 27.81 215 CYS A C 1
ATOM 1825 O O . CYS A 1 215 ? -35.608 26.622 -9.579 1.00 30.51 215 CYS A O 1
ATOM 1828 N N . SER A 1 216 ? -36.656 27.921 -11.034 1.00 29.63 216 SER A N 1
ATOM 1829 C CA . SER A 1 216 ? -35.628 27.572 -12.045 1.00 32.89 216 SER A CA 1
ATOM 1830 C C . SER A 1 216 ? -34.341 28.374 -11.760 1.00 31.69 216 SER A C 1
ATOM 1831 O O . SER A 1 216 ? -33.241 27.755 -11.678 1.00 28.16 216 SER A O 1
ATOM 1834 N N . ALA A 1 217 ? -34.424 29.704 -11.677 1.00 32.47 217 ALA A N 1
ATOM 1835 C CA . ALA A 1 217 ? -33.218 30.566 -11.525 1.00 32.58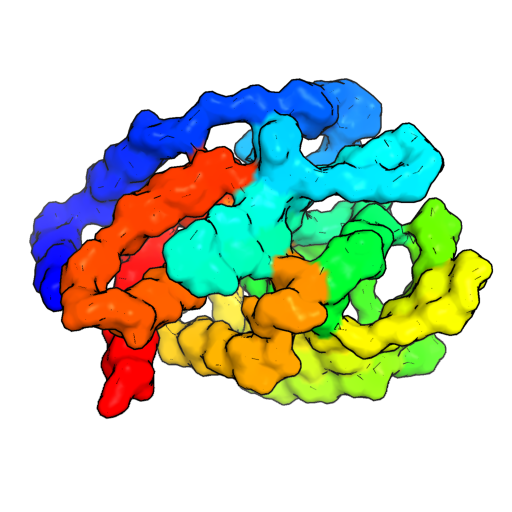 217 ALA A CA 1
ATOM 1836 C C . ALA A 1 217 ? -32.946 30.858 -10.045 1.00 30.58 217 ALA A C 1
ATOM 1837 O O . ALA A 1 217 ? -31.796 31.283 -9.707 1.00 32.04 217 ALA A O 1
ATOM 1839 N N . GLY A 1 218 ? -33.949 30.665 -9.178 1.00 28.11 218 GLY A N 1
ATOM 1840 C CA . GLY A 1 218 ? -33.831 31.007 -7.736 1.00 30.25 218 GLY A CA 1
ATOM 1841 C C . GLY A 1 218 ? -33.826 32.514 -7.446 1.00 31.94 218 GLY A C 1
ATOM 1842 O O . GLY A 1 218 ? -33.150 32.926 -6.468 1.00 32.02 218 GLY A O 1
ATOM 1843 N N . ILE A 1 219 ? -34.584 33.326 -8.196 1.00 29.84 219 ILE A N 1
ATOM 1844 C CA . ILE A 1 219 ? -34.726 34.780 -7.884 1.00 32.26 219 ILE A CA 1
ATOM 1845 C C . ILE A 1 219 ? -36.185 35.246 -7.945 1.00 32.41 219 ILE A C 1
ATOM 1846 O O . ILE A 1 219 ? -36.507 36.198 -7.201 1.00 33.57 219 ILE A O 1
ATOM 1851 N N . GLY A 1 220 ? -37.004 34.715 -8.862 1.00 33.48 220 GLY A N 1
ATOM 1852 C CA . GLY A 1 220 ? -38.342 35.263 -9.159 1.00 32.12 220 GLY A CA 1
ATOM 1853 C C . GLY A 1 220 ? -39.350 34.828 -8.116 1.00 33.73 220 GLY A C 1
ATOM 1854 O O . GLY A 1 220 ? -39.587 35.594 -7.124 1.00 35.89 220 GLY A O 1
ATOM 1855 N N . ARG A 1 221 ? -39.922 33.639 -8.313 1.00 31.35 221 ARG A N 1
ATOM 1856 C CA . ARG A 1 221 ? -40.850 32.993 -7.350 1.00 31.43 221 ARG A CA 1
ATOM 1857 C C . ARG A 1 221 ? -40.157 32.866 -5.997 1.00 29.28 221 ARG A C 1
ATOM 1858 O O . ARG A 1 221 ? -40.828 33.117 -4.969 1.00 33.49 221 ARG A O 1
ATOM 1866 N N . SER A 1 222 ? -38.887 32.438 -5.976 1.00 29.29 222 SER A N 1
ATOM 1867 C CA . SER A 1 222 ? -38.083 32.279 -4.731 1.00 27.73 222 SER A CA 1
ATOM 1868 C C . SER A 1 222 ? -38.054 33.607 -3.961 1.00 28.20 222 SER A C 1
ATOM 1869 O O . SER A 1 222 ? -38.192 33.593 -2.724 1.00 28.57 222 SER A O 1
ATOM 1872 N N . GLY A 1 223 ? -37.795 34.715 -4.659 1.00 28.01 223 GLY A N 1
ATOM 1873 C CA . GLY A 1 223 ? -37.791 36.065 -4.065 1.00 30.03 223 GLY A CA 1
ATOM 1874 C C . GLY A 1 223 ? -39.124 36.386 -3.407 1.00 28.75 223 GLY A C 1
ATOM 1875 O O . GLY A 1 223 ? -39.138 36.970 -2.296 1.00 27.80 223 GLY A O 1
ATOM 1876 N N . THR A 1 224 ? -40.217 36.092 -4.108 1.00 28.57 224 THR A N 1
ATOM 1877 C CA . THR A 1 224 ? -41.613 36.377 -3.678 1.00 29.32 224 THR A CA 1
ATOM 1878 C C . THR A 1 224 ? -41.836 35.654 -2.344 1.00 27.43 224 THR A C 1
ATOM 1879 O O . THR A 1 224 ? -42.353 36.255 -1.394 1.00 26.77 224 THR A O 1
ATOM 1883 N N . PHE A 1 225 ? -41.441 34.392 -2.268 1.00 27.54 225 PHE A N 1
ATOM 1884 C CA . PHE A 1 225 ? -41.629 33.555 -1.056 1.00 26.54 225 PHE A CA 1
ATOM 1885 C C . PHE A 1 225 ? -40.922 34.202 0.149 1.00 25.79 225 PHE A C 1
ATOM 1886 O O . PHE A 1 225 ? -41.552 34.387 1.233 1.00 24.72 225 PHE A O 1
ATOM 1894 N N . CYS A 1 226 ? -39.631 34.522 0.040 1.00 27.92 226 CYS A N 1
ATOM 1895 C CA A CYS A 1 226 ? -38.843 35.032 1.194 0.64 25.67 226 CYS A CA 1
ATOM 1896 C CA B CYS A 1 226 ? -38.868 35.019 1.221 0.36 26.25 226 CYS A CA 1
ATOM 1897 C C . CYS A 1 226 ? -39.295 36.454 1.551 1.00 27.79 226 CYS A C 1
ATOM 1898 O O . CYS A 1 226 ? -39.398 36.755 2.756 1.00 27.09 226 CYS A O 1
ATOM 1903 N N . LEU A 1 227 ? -39.585 37.284 0.547 1.00 26.05 227 LEU A N 1
ATOM 1904 C CA . LEU A 1 227 ? -40.043 38.684 0.777 1.00 27.50 227 LEU A CA 1
ATOM 1905 C C . LEU A 1 227 ? -41.364 38.673 1.551 1.00 28.62 227 LEU A C 1
ATOM 1906 O O . LEU A 1 227 ? -41.494 39.428 2.547 1.00 29.62 227 LEU A O 1
ATOM 1911 N N . ALA A 1 228 ? -42.302 37.823 1.135 1.00 28.74 228 ALA A N 1
ATOM 1912 C CA . ALA A 1 228 ? -43.628 37.737 1.776 1.00 29.61 228 ALA A CA 1
ATOM 1913 C C . ALA A 1 228 ? -43.433 37.254 3.210 1.00 29.15 228 ALA A C 1
ATOM 1914 O O . ALA A 1 228 ? -43.974 37.898 4.091 1.00 28.17 228 ALA A O 1
ATOM 1916 N N . ASP A 1 229 ? -42.686 36.169 3.426 1.00 29.66 229 ASP A N 1
ATOM 1917 C CA . ASP A 1 229 ? -42.423 35.621 4.793 1.00 27.47 229 ASP A CA 1
ATOM 1918 C C . ASP A 1 229 ? -41.838 36.710 5.705 1.00 27.98 229 ASP A C 1
ATOM 1919 O O . ASP A 1 229 ? -42.330 36.896 6.833 1.00 26.65 229 ASP A O 1
ATOM 1924 N N . THR A 1 230 ? -40.771 37.382 5.276 1.00 26.91 230 THR A N 1
ATOM 1925 C CA . THR A 1 230 ? -40.059 38.379 6.099 1.00 27.79 230 THR A CA 1
ATOM 1926 C C . THR A 1 230 ? -40.975 39.568 6.412 1.00 27.39 230 THR A C 1
ATOM 1927 O O . THR A 1 230 ? -41.008 40.025 7.581 1.00 26.72 230 THR A O 1
ATOM 1931 N N . CYS A 1 231 ? -41.704 40.083 5.439 1.00 27.88 231 CYS A N 1
ATOM 1932 C CA . CYS A 1 231 ? -42.576 41.268 5.672 1.00 29.04 231 CYS A CA 1
ATOM 1933 C C . CYS A 1 231 ? -43.629 40.909 6.737 1.00 29.26 231 CYS A C 1
ATOM 1934 O O . CYS A 1 231 ? -43.890 41.728 7.630 1.00 30.30 231 CYS A O 1
ATOM 1937 N N . LEU A 1 232 ? -44.263 39.748 6.612 1.00 29.65 232 LEU A N 1
ATOM 1938 C CA . LEU A 1 232 ? -45.337 39.315 7.548 1.00 31.26 232 LEU A CA 1
ATOM 1939 C C . LEU A 1 232 ? -44.761 39.162 8.960 1.00 30.93 232 LEU A C 1
ATOM 1940 O O . LEU A 1 232 ? -45.428 39.605 9.909 1.00 32.34 232 LEU A O 1
ATOM 1945 N N . LEU A 1 233 ? -43.556 38.611 9.106 1.00 31.39 233 LEU A N 1
ATOM 1946 C CA . LEU A 1 233 ? -42.881 38.490 10.438 1.00 32.73 233 LEU A CA 1
ATOM 1947 C C . LEU A 1 233 ? -42.666 39.877 11.031 1.00 32.41 233 LEU A C 1
ATOM 1948 O O . LEU A 1 233 ? -42.930 40.051 12.233 1.00 32.88 233 LEU A O 1
ATOM 1953 N N . LEU A 1 234 ? -42.137 40.817 10.239 1.00 31.38 234 LEU A N 1
ATOM 1954 C CA . LEU A 1 234 ? -41.844 42.175 10.763 1.00 32.81 234 LEU A CA 1
ATOM 1955 C C . LEU A 1 234 ? -43.137 42.852 11.249 1.00 34.70 234 LEU A C 1
ATOM 1956 O O . LEU A 1 234 ? -43.082 43.558 12.273 1.00 35.35 234 LEU A O 1
ATOM 1961 N N . MET A 1 235 ? -44.258 42.634 10.559 1.00 34.87 235 MET A N 1
ATOM 1962 C CA . MET A 1 235 ? -45.574 43.235 10.906 1.00 38.05 235 MET A CA 1
ATOM 1963 C C . MET A 1 235 ? -46.048 42.662 12.253 1.00 38.46 235 MET A C 1
ATOM 1964 O O . MET A 1 235 ? -46.689 43.386 12.981 1.00 39.78 235 MET A O 1
ATOM 1969 N N . ASP A 1 236 ? -45.668 41.434 12.593 1.00 39.06 236 ASP A N 1
ATOM 1970 C CA . ASP A 1 236 ? -45.979 40.807 13.902 1.00 41.48 236 ASP A CA 1
ATOM 1971 C C . ASP A 1 236 ? -45.035 41.300 14.997 1.00 40.61 236 ASP A C 1
ATOM 1972 O O . ASP A 1 236 ? -45.426 41.250 16.161 1.00 41.73 236 ASP A O 1
ATOM 1977 N N . LYS A 1 237 ? -43.820 41.698 14.635 1.00 39.72 237 LYS A N 1
ATOM 1978 C CA . LYS A 1 237 ? -42.722 41.999 15.586 1.00 40.67 237 LYS A CA 1
ATOM 1979 C C . LYS A 1 237 ? -42.773 43.474 15.980 1.00 39.76 237 LYS A C 1
ATOM 1980 O O . LYS A 1 237 ? -42.558 43.765 17.160 1.00 38.17 237 LYS A O 1
ATOM 1986 N N . ARG A 1 238 ? -43.043 44.382 15.037 1.00 38.74 238 ARG A N 1
ATOM 1987 C CA . ARG A 1 238 ? -42.901 45.847 15.268 1.00 41.47 238 ARG A CA 1
ATOM 1988 C C . ARG A 1 238 ? -44.086 46.401 16.053 1.00 43.18 238 ARG A C 1
ATOM 1989 O O . ARG A 1 238 ? -45.208 45.893 15.904 1.00 42.44 238 ARG A O 1
ATOM 1997 N N . LYS A 1 239 ? -43.819 47.436 16.842 1.00 45.95 239 LYS A N 1
ATOM 1998 C CA . LYS A 1 239 ? -44.847 48.245 17.539 1.00 49.99 239 LYS A CA 1
ATOM 1999 C C . LYS A 1 239 ? -45.756 48.925 16.507 1.00 53.10 239 LYS A C 1
ATOM 2000 O O . LYS A 1 239 ? -46.936 49.134 16.809 1.00 57.35 239 LYS A O 1
ATOM 2006 N N . ASP A 1 240 ? -45.227 49.277 15.335 1.00 53.77 240 ASP A N 1
ATOM 2007 C CA . ASP A 1 240 ? -46.016 49.959 14.278 1.00 54.72 240 ASP A CA 1
ATOM 2008 C C . ASP A 1 240 ? -45.958 49.109 13.016 1.00 49.05 240 ASP A C 1
ATOM 2009 O O . ASP A 1 240 ? -45.065 49.301 12.200 1.00 47.97 240 ASP A O 1
ATOM 2014 N N . PRO A 1 241 ? -46.895 48.158 12.818 1.00 47.46 241 PRO A N 1
ATOM 2015 C CA . PRO A 1 241 ? -46.862 47.277 11.640 1.00 46.96 241 PRO A CA 1
ATOM 2016 C C . PRO A 1 241 ? -46.945 48.014 10.285 1.00 48.20 241 PRO A C 1
ATOM 2017 O O . PRO A 1 241 ? -46.450 47.502 9.273 1.00 45.66 241 PRO A O 1
ATOM 2021 N N . SER A 1 242 ? -47.557 49.201 10.273 1.00 50.24 242 SER A N 1
ATOM 2022 C CA . SER A 1 242 ? -47.736 50.026 9.049 1.00 52.22 242 SER A CA 1
ATOM 2023 C C . SER A 1 242 ? -46.385 50.611 8.612 1.00 51.00 242 SER A C 1
ATOM 2024 O O . SER A 1 242 ? -46.314 51.127 7.495 1.00 49.97 242 SER A O 1
ATOM 2027 N N . SER A 1 243 ? -45.350 50.529 9.454 1.00 49.19 243 SER A N 1
ATOM 2028 C CA . SER A 1 243 ? -43.976 51.012 9.149 1.00 48.30 243 SER A CA 1
ATOM 2029 C C . SER A 1 243 ? -43.247 50.040 8.212 1.00 45.29 243 SER A C 1
ATOM 2030 O O . SER A 1 243 ? -42.198 50.430 7.678 1.00 46.46 243 SER A O 1
ATOM 2033 N N . VAL A 1 244 ? -43.748 48.818 8.013 1.00 42.46 244 VAL A N 1
ATOM 2034 C CA . VAL A 1 244 ? -43.041 47.801 7.182 1.00 40.22 244 VAL A CA 1
ATOM 2035 C C . VAL A 1 244 ? -43.114 48.254 5.716 1.00 41.16 244 VAL A C 1
ATOM 2036 O O . VAL A 1 244 ? -44.221 48.379 5.207 1.00 40.21 244 VAL A O 1
ATOM 2040 N N . ASP A 1 245 ? -41.967 48.518 5.085 1.00 41.28 245 ASP A N 1
ATOM 2041 C CA . ASP A 1 245 ? -41.882 49.052 3.698 1.00 42.00 245 ASP A CA 1
ATOM 2042 C C . ASP A 1 245 ? -41.346 47.938 2.797 1.00 38.31 245 ASP A C 1
ATOM 2043 O O . ASP A 1 245 ? -40.161 47.598 2.877 1.00 36.26 245 ASP A O 1
ATOM 2048 N N . ILE A 1 246 ? -42.220 47.360 1.994 1.00 38.01 246 ILE A N 1
ATOM 2049 C CA . ILE A 1 246 ? -41.892 46.153 1.200 1.00 38.38 246 ILE A CA 1
ATOM 2050 C C . ILE A 1 246 ? -40.731 46.488 0.250 1.00 36.36 246 ILE A C 1
ATOM 2051 O O . ILE A 1 246 ? -39.873 45.617 0.026 1.00 33.96 246 ILE A O 1
ATOM 2056 N N . LYS A 1 247 ? -40.668 47.709 -0.268 1.00 39.15 247 LYS A N 1
ATOM 2057 C CA . LYS A 1 247 ? -39.587 48.106 -1.204 1.00 40.18 247 LYS A CA 1
ATOM 2058 C C . LYS A 1 247 ? -38.266 48.151 -0.433 1.00 37.26 247 LYS A C 1
ATOM 2059 O O . LYS A 1 247 ? -37.254 47.735 -1.008 1.00 34.79 247 LYS A O 1
ATOM 2065 N N . LYS A 1 248 ? -38.271 48.646 0.806 1.00 39.28 248 LYS A N 1
ATOM 2066 C CA . LYS A 1 248 ? -37.045 48.693 1.648 1.00 40.46 248 LYS A CA 1
ATOM 2067 C C . LYS A 1 248 ? -36.605 47.266 1.950 1.00 35.93 248 LYS A C 1
ATOM 2068 O O . LYS A 1 248 ? -35.397 46.981 1.868 1.00 34.44 248 LYS A O 1
ATOM 2074 N N . VAL A 1 249 ? -37.550 46.380 2.254 1.00 33.49 249 VAL A N 1
ATOM 2075 C CA . VAL A 1 249 ? -37.174 44.993 2.624 1.00 31.79 249 VAL A CA 1
ATOM 2076 C C . VAL A 1 249 ? -36.572 44.332 1.384 1.00 30.25 249 VAL A C 1
ATOM 2077 O O . VAL A 1 249 ? -35.543 43.622 1.513 1.00 27.52 249 VAL A O 1
ATOM 2081 N N . LEU A 1 250 ? -37.157 44.569 0.208 1.00 30.06 250 LEU A N 1
ATOM 2082 C CA . LEU A 1 250 ? -36.682 43.898 -1.031 1.00 29.98 250 LEU A CA 1
ATOM 2083 C C . LEU A 1 250 ? -35.267 44.402 -1.372 1.00 29.88 250 LEU A C 1
ATOM 2084 O O . LEU A 1 250 ? -34.415 43.561 -1.810 1.00 28.85 250 LEU A O 1
ATOM 2089 N N . LEU A 1 251 ? -35.008 45.711 -1.239 1.00 31.26 251 LEU A N 1
ATOM 2090 C CA . LEU A 1 251 ? -33.650 46.269 -1.485 1.00 33.84 251 LEU A CA 1
ATOM 2091 C C . LEU A 1 251 ? -32.639 45.635 -0.513 1.00 33.09 251 LEU A C 1
ATOM 2092 O O . LEU A 1 251 ? -31.547 45.270 -0.997 1.00 31.63 251 LEU A O 1
ATOM 2097 N N . GLU A 1 252 ? -32.992 45.471 0.771 1.00 33.06 252 GLU A N 1
ATOM 2098 C CA . GLU A 1 252 ? -32.149 44.764 1.783 1.00 32.22 252 GLU A CA 1
ATOM 2099 C C . GLU A 1 252 ? -31.835 43.352 1.290 1.00 30.43 252 GLU A C 1
ATOM 2100 O O . GLU A 1 252 ? -30.675 42.928 1.344 1.00 28.89 252 GLU A O 1
ATOM 2106 N N . MET A 1 253 ? -32.852 42.595 0.884 1.00 30.07 253 MET A N 1
ATOM 2107 C CA . MET A 1 253 ? -32.644 41.206 0.408 1.00 28.77 253 MET A CA 1
ATOM 2108 C C . MET A 1 253 ? -31.745 41.199 -0.827 1.00 27.69 253 MET A C 1
ATOM 2109 O O . MET A 1 253 ? -30.908 40.297 -0.943 1.00 27.08 253 MET A O 1
ATOM 2114 N N . ARG A 1 254 ? -31.872 42.203 -1.681 1.00 28.95 254 ARG A N 1
ATOM 2115 C CA . ARG A 1 254 ? -31.086 42.282 -2.939 1.00 29.19 254 ARG A CA 1
ATOM 2116 C C . ARG A 1 254 ? -29.601 42.574 -2.640 1.00 29.81 254 ARG A C 1
ATOM 2117 O O . ARG A 1 254 ? -28.789 42.550 -3.596 1.00 28.57 254 ARG A O 1
ATOM 2125 N N . LYS A 1 255 ? -29.240 42.888 -1.392 1.00 28.61 255 LYS A N 1
ATOM 2126 C CA . LYS A 1 255 ? -27.810 43.010 -1.015 1.00 29.69 255 LYS A CA 1
ATOM 2127 C C . LYS A 1 255 ? -27.151 41.618 -1.041 1.00 28.51 255 LYS A C 1
ATOM 2128 O O . LYS A 1 255 ? -25.910 41.541 -1.125 1.00 29.42 255 LYS A O 1
ATOM 2134 N N . PHE A 1 256 ? -27.944 40.556 -0.948 1.00 28.22 256 PHE A N 1
ATOM 2135 C CA . PHE A 1 256 ? -27.461 39.162 -0.761 1.00 27.25 256 PHE A CA 1
ATOM 2136 C C . PHE A 1 256 ? -27.594 38.317 -2.029 1.00 26.45 256 PHE A C 1
ATOM 2137 O O . PHE A 1 256 ? -26.815 37.340 -2.144 1.00 27.26 256 PHE A O 1
ATOM 2145 N N . ARG A 1 257 ? -28.554 38.599 -2.910 1.00 26.35 257 ARG A N 1
ATOM 2146 C CA . ARG A 1 257 ? -28.671 37.866 -4.203 1.00 25.57 257 ARG A CA 1
ATOM 2147 C C . ARG A 1 257 ? -29.313 38.796 -5.225 1.00 26.66 257 ARG A C 1
ATOM 2148 O O . ARG A 1 257 ? -30.247 39.512 -4.863 1.00 27.32 257 ARG A O 1
ATOM 2156 N N . MET A 1 258 ? -28.773 38.813 -6.442 1.00 28.29 258 MET A N 1
ATOM 2157 C CA . MET A 1 258 ? -29.245 39.721 -7.509 1.00 31.27 258 MET A CA 1
ATOM 2158 C C . MET A 1 258 ? -30.644 39.311 -7.965 1.00 31.22 258 MET A C 1
ATOM 2159 O O . MET A 1 258 ? -30.987 38.106 -7.923 1.00 30.40 258 MET A O 1
ATOM 2164 N N . GLY A 1 259 ? -31.414 40.288 -8.441 1.00 33.98 259 GLY A N 1
ATOM 2165 C CA . GLY A 1 259 ? -32.537 40.021 -9.364 1.00 35.56 259 GLY A CA 1
ATOM 2166 C C . GLY A 1 259 ? -33.785 39.485 -8.681 1.00 34.33 259 GLY A C 1
ATOM 2167 O O . GLY A 1 259 ? -34.762 39.205 -9.395 1.00 35.13 259 GLY A O 1
ATOM 2168 N N . LEU A 1 260 ? -33.821 39.418 -7.347 1.00 30.81 260 LEU A N 1
ATOM 2169 C CA . LEU A 1 260 ? -35.027 38.960 -6.606 1.00 28.94 260 LEU A CA 1
ATOM 2170 C C . LEU A 1 260 ? -36.232 39.794 -7.048 1.00 30.56 260 LEU A C 1
ATOM 2171 O O . LEU A 1 260 ? -36.151 41.072 -6.979 1.00 34.61 260 LEU A O 1
ATOM 2176 N N . ILE A 1 261 ? -37.302 39.109 -7.445 1.00 30.38 261 ILE A N 1
ATOM 2177 C CA . ILE A 1 261 ? -38.503 39.670 -8.130 1.00 31.81 261 ILE A CA 1
ATOM 2178 C C . ILE A 1 261 ? -38.077 40.089 -9.543 1.00 33.87 261 ILE A C 1
ATOM 2179 O O . ILE A 1 261 ? -37.388 41.136 -9.695 1.00 33.58 261 ILE A O 1
ATOM 2184 N N . GLN A 1 262 ? -38.535 39.344 -10.548 1.00 35.94 262 GLN A N 1
ATOM 2185 C CA . GLN A 1 262 ? -38.055 39.425 -11.963 1.00 37.78 262 GLN A CA 1
ATOM 2186 C C . GLN A 1 262 ? -38.947 40.318 -12.838 1.00 39.68 262 GLN A C 1
ATOM 2187 O O . GLN A 1 262 ? -38.466 40.692 -13.930 1.00 40.19 262 GLN A O 1
ATOM 2193 N N . THR A 1 263 ? -40.179 40.642 -12.422 1.00 38.09 263 THR A N 1
ATOM 2194 C CA . THR A 1 263 ? -41.169 41.419 -13.225 1.00 40.34 263 THR A CA 1
ATOM 2195 C C . THR A 1 263 ? -41.971 42.368 -12.329 1.00 42.15 263 THR A C 1
ATOM 2196 O O . THR A 1 263 ? -42.048 42.128 -11.085 1.00 36.76 263 THR A O 1
ATOM 2200 N N . ALA A 1 264 ? -42.534 43.417 -12.932 1.00 42.45 264 ALA A N 1
ATOM 2201 C CA . ALA A 1 264 ? -43.498 44.319 -12.266 1.00 46.34 264 ALA A CA 1
ATOM 2202 C C . ALA A 1 264 ? -44.673 43.499 -11.710 1.00 45.53 264 ALA A C 1
ATOM 2203 O O . ALA A 1 264 ? -45.119 43.813 -10.610 1.00 44.41 264 ALA A O 1
ATOM 2205 N N . ASP A 1 265 ? -45.149 42.487 -12.439 1.00 47.73 265 ASP A N 1
ATOM 2206 C CA . ASP A 1 265 ? -46.301 41.643 -12.022 1.00 49.26 265 ASP A CA 1
ATOM 2207 C C . ASP A 1 265 ? -45.948 40.881 -10.746 1.00 44.27 265 ASP A C 1
ATOM 2208 O O . ASP A 1 265 ? -46.835 40.766 -9.890 1.00 40.39 265 ASP A O 1
ATOM 2213 N N . GLN A 1 266 ? -44.713 40.376 -10.644 1.00 40.68 266 GLN A N 1
ATOM 2214 C CA . GLN A 1 266 ? -44.203 39.677 -9.434 1.00 40.02 266 GLN A CA 1
ATOM 2215 C C . GLN A 1 266 ? -44.139 40.668 -8.262 1.00 38.26 266 GLN A C 1
ATOM 2216 O O . GLN A 1 266 ? -44.427 40.249 -7.125 1.00 36.85 266 GLN A O 1
ATOM 2222 N N . LEU A 1 267 ? -43.769 41.924 -8.521 1.00 36.75 267 LEU A N 1
ATOM 2223 C CA . LEU A 1 267 ? -43.748 42.950 -7.456 1.00 38.92 267 LEU A CA 1
ATOM 2224 C C . LEU A 1 267 ? -45.188 43.151 -6.963 1.00 39.12 267 LEU A C 1
ATOM 2225 O O . LEU A 1 267 ? -45.422 43.036 -5.736 1.00 37.52 267 LEU A O 1
ATOM 2230 N N . ARG A 1 268 ? -46.124 43.385 -7.882 1.00 38.70 268 ARG A N 1
ATOM 2231 C CA . ARG A 1 268 ? -47.565 43.599 -7.565 1.00 40.72 268 ARG A CA 1
ATOM 2232 C C . ARG A 1 268 ? -48.088 42.417 -6.736 1.00 40.41 268 ARG A C 1
ATOM 2233 O O . ARG A 1 268 ? -48.754 42.651 -5.688 1.00 39.31 268 ARG A O 1
ATOM 2241 N N . PHE A 1 269 ? -47.766 41.191 -7.154 1.00 39.16 269 PHE A N 1
ATOM 2242 C CA . PHE A 1 269 ? -48.237 39.944 -6.503 1.00 39.06 269 PHE A CA 1
ATOM 2243 C C . PHE A 1 269 ? -47.705 39.877 -5.059 1.00 37.69 269 PHE A C 1
ATOM 2244 O O . PHE A 1 269 ? -48.442 39.421 -4.159 1.00 38.50 269 PHE A O 1
ATOM 2252 N N . SER A 1 270 ? -46.452 40.288 -4.842 1.00 36.88 270 SER A N 1
ATOM 2253 C CA . SER A 1 270 ? -45.800 40.312 -3.508 1.00 35.60 270 SER A CA 1
ATOM 2254 C C . SER A 1 270 ? -46.587 41.240 -2.582 1.00 36.20 270 SER A C 1
ATOM 2255 O O . SER A 1 270 ? -46.915 40.799 -1.464 1.00 35.74 270 SER A O 1
ATOM 2258 N N . TYR A 1 271 ? -46.862 42.474 -3.021 1.00 37.54 271 TYR A N 1
ATOM 2259 C CA . TYR A 1 271 ? -47.717 43.437 -2.283 1.00 40.14 271 TYR A CA 1
ATOM 2260 C C . TYR A 1 271 ? -49.034 42.740 -1.925 1.00 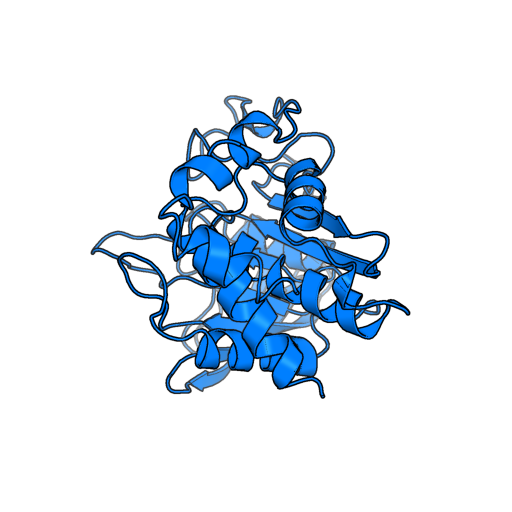42.81 271 TYR A C 1
ATOM 2261 O O . TYR A 1 271 ? -49.466 42.800 -0.766 1.00 41.38 271 TYR A O 1
ATOM 2270 N N . LEU A 1 272 ? -49.645 42.082 -2.913 1.00 42.19 272 LEU A N 1
ATOM 2271 C CA . LEU A 1 272 ? -50.985 41.449 -2.770 1.00 44.03 272 LEU A CA 1
ATOM 2272 C C . LEU A 1 272 ? -50.910 40.363 -1.690 1.00 40.65 272 LEU A C 1
ATOM 2273 O O . LEU A 1 272 ? -51.787 40.345 -0.820 1.00 40.55 272 LEU A O 1
ATOM 2278 N N . ALA A 1 273 ? -49.880 39.514 -1.716 1.00 38.77 273 ALA A N 1
ATOM 2279 C CA . ALA A 1 273 ? -49.688 38.405 -0.742 1.00 38.47 273 ALA A CA 1
ATOM 2280 C C . ALA A 1 273 ? -49.508 38.954 0.687 1.00 38.95 273 ALA A C 1
ATOM 2281 O O . ALA A 1 273 ? -50.133 38.431 1.636 1.00 42.04 273 ALA A O 1
ATOM 2283 N N . VAL A 1 274 ? -48.689 39.986 0.860 1.00 37.16 274 VAL A N 1
ATOM 2284 C CA . VAL A 1 274 ? -48.412 40.572 2.205 1.00 37.01 274 VAL A CA 1
ATOM 2285 C C . VAL A 1 274 ? -49.693 41.233 2.737 1.00 39.43 274 VAL A C 1
ATOM 2286 O O . VAL A 1 274 ? -50.068 40.977 3.908 1.00 39.52 274 VAL A O 1
ATOM 2290 N N . ILE A 1 275 ? -50.371 42.018 1.905 1.00 40.18 275 ILE A N 1
ATOM 2291 C CA . ILE A 1 275 ? -51.640 42.700 2.293 1.00 43.59 275 ILE A CA 1
ATOM 2292 C C . ILE A 1 275 ? -52.661 41.643 2.746 1.00 44.35 275 ILE A C 1
ATOM 2293 O O . ILE A 1 275 ? -53.223 41.810 3.842 1.00 43.68 275 ILE A O 1
ATOM 2298 N N . GLU A 1 276 ? -52.866 40.574 1.977 1.00 45.43 276 GLU A N 1
ATOM 2299 C CA . GLU A 1 276 ? -53.848 39.506 2.333 1.00 49.17 276 GLU A CA 1
ATOM 2300 C C . GLU A 1 276 ? -53.329 38.702 3.537 1.00 45.90 276 GLU A C 1
ATOM 2301 O O . GLU A 1 276 ? -54.151 38.349 4.426 1.00 44.40 276 GLU A O 1
ATOM 2307 N N . GLY A 1 277 ? -52.030 38.404 3.559 1.00 42.57 277 GLY A N 1
ATOM 2308 C CA . GLY A 1 277 ? -51.417 37.584 4.621 1.00 41.37 277 GLY A CA 1
ATOM 2309 C C . GLY A 1 277 ? -51.585 38.224 5.987 1.00 44.31 277 GLY A C 1
ATOM 2310 O O . GLY A 1 277 ? -51.780 37.477 6.948 1.00 44.97 277 GLY A O 1
ATOM 2311 N N . ALA A 1 278 ? -51.499 39.554 6.060 1.00 45.22 278 ALA A N 1
ATOM 2312 C CA . ALA A 1 278 ? -51.564 40.352 7.303 1.00 50.46 278 ALA A CA 1
ATOM 2313 C C . ALA A 1 278 ? -52.970 40.278 7.907 1.00 57.23 278 ALA A C 1
ATOM 2314 O O . ALA A 1 278 ? -53.088 40.288 9.162 1.00 55.44 278 ALA A O 1
ATOM 2316 N N . LYS A 1 279 ? -53.999 40.206 7.058 1.00 62.64 279 LYS A N 1
ATOM 2317 C CA . LYS A 1 279 ? -55.416 40.092 7.507 1.00 71.44 279 LYS A CA 1
ATOM 2318 C C . LYS A 1 279 ? -55.649 38.715 8.144 1.00 71.54 279 LYS A C 1
ATOM 2319 O O . LYS A 1 279 ? -56.440 38.643 9.089 1.00 71.29 279 LYS A O 1
ATOM 2325 N N . PHE A 1 280 ? -54.985 37.664 7.650 1.00 74.02 280 PHE A N 1
ATOM 2326 C CA . PHE A 1 280 ? -55.119 36.286 8.185 1.00 78.41 280 PHE A CA 1
ATOM 2327 C C . PHE A 1 280 ? -54.471 36.221 9.567 1.00 79.88 280 PHE A C 1
ATOM 2328 O O . PHE A 1 280 ? -55.052 35.541 10.432 1.00 83.23 280 PHE A O 1
ATOM 2336 N N . ILE A 1 281 ? -53.329 36.902 9.755 1.00 80.92 281 ILE A N 1
ATOM 2337 C CA . ILE A 1 281 ? -52.613 37.017 11.066 1.00 85.42 281 ILE A CA 1
ATOM 2338 C C . ILE A 1 281 ? -53.223 38.176 11.867 1.00 90.11 281 ILE A C 1
ATOM 2339 O O . ILE A 1 281 ? -52.518 39.179 12.085 1.00 90.77 281 ILE A O 1
ATOM 2344 N N . MET A 1 282 ? -54.486 38.033 12.281 1.00 100.39 282 MET A N 1
ATOM 2345 C CA . MET A 1 282 ? -55.246 39.023 13.096 1.00 102.62 282 MET A CA 1
ATOM 2346 C C . MET A 1 282 ? -56.344 38.280 13.865 1.00 95.00 282 MET A C 1
ATOM 2347 O O . MET A 1 282 ? -57.132 38.895 14.574 1.00 94.42 282 MET A O 1
#

Radius of gyration: 18.57 Å; Cα contacts (8 Å, |Δi|>4): 525; chains: 1; bounding box: 43×54×40 Å

Sequence (281 aa):
EMEKKEFEQIDKKSSGSWAAIYQQDIRHEASDFPCCRRVAKLPKKNKKNRNRYRDVSPFDHSRIKLHQEDNDYINASLIKMEEAQRSYILTQGPLPNNTCGHFWEMVWEQKSRGVVMLNRVMEKGSLKCAQYWPQKEEKEMIFEDTNLKLTLISEDIKSYYTVRQLELENLTTQETREILHFHYTTWPDFGVPESPASFLNFLFKVRESGSLSSPEHGPVVVHCSAGIGRSGTFCCLADTCLLLMDKRKDPSSVDIKKVLLEMRKFRMGLIQTADQLRFSYLAVIEGAKFIM